Protein AF-A0A453FCJ2-F1 (afdb_monomer)

pLDDT: mean 80.57, std 13.35, range [37.34, 97.06]

Foldseek 3Di:
DCLQVLAADCVVLVVLQPPDPQHDDDDPLVCLVPVLVCLPTDPVRLLDPSNLVSLVVLLVRLVVSCCRRPVVDPLVVVLVVLVVVLVVCVVVQNQPSRRPPPPPLVVCCVVLQPDLVVPDDLVVQLVVDLPSLLSNQVSLQFDSDDDSSVSSVLNNVCVVDPPVRDDPVGGDPSVVSSSSSSSSSSSSSVSCVVCVSNSVSNSVVSVVVVPDDPVVVVVVVVVSVVVVVVVVVPVPDPADDVVPADADPVRHRDDPVVCVVQQQQDWDFAVLLVRDTGGGPVRLQVCLVPPSNCVSCVVLVHHSDPVCRPPRDSVVRD

Structure (mmCIF, N/CA/C/O backbone):
data_AF-A0A453FCJ2-F1
#
_entry.id   AF-A0A453FCJ2-F1
#
loop_
_atom_site.group_PDB
_atom_site.id
_atom_site.type_symbol
_atom_site.label_atom_id
_atom_site.label_alt_id
_atom_site.label_comp_id
_atom_site.label_asym_id
_atom_site.label_entity_id
_atom_site.label_seq_id
_atom_site.pdbx_PDB_ins_code
_atom_site.Cartn_x
_atom_site.Cartn_y
_atom_site.Cartn_z
_atom_site.occupancy
_atom_site.B_iso_or_equiv
_atom_site.auth_seq_id
_atom_site.auth_comp_id
_atom_site.auth_asym_id
_atom_site.auth_atom_id
_atom_site.pdbx_PDB_model_num
ATOM 1 N N . THR A 1 1 ? 15.764 -0.350 -5.808 1.00 76.94 1 THR A N 1
ATOM 2 C CA . THR A 1 1 ? 15.539 0.381 -7.070 1.00 76.94 1 THR A CA 1
ATOM 3 C C . THR A 1 1 ? 14.342 -0.209 -7.786 1.00 76.94 1 THR A C 1
ATOM 5 O O . THR A 1 1 ? 14.172 -1.423 -7.782 1.00 76.94 1 THR A O 1
ATOM 8 N N . GLU A 1 2 ? 13.499 0.636 -8.382 1.00 84.62 2 GLU A N 1
ATOM 9 C CA . GLU A 1 2 ? 12.231 0.210 -9.006 1.00 84.62 2 GLU A CA 1
ATOM 10 C C . GLU A 1 2 ? 12.379 -0.282 -10.460 1.00 84.62 2 GLU A C 1
ATOM 12 O O . GLU A 1 2 ? 11.437 -0.846 -11.013 1.00 84.62 2 GLU A O 1
ATOM 17 N N . ALA A 1 3 ? 13.547 -0.071 -11.086 1.00 86.25 3 ALA A N 1
ATOM 18 C CA . ALA A 1 3 ? 13.865 -0.463 -12.467 1.00 86.25 3 ALA A CA 1
ATOM 19 C C . ALA A 1 3 ? 12.713 -0.171 -13.455 1.00 86.25 3 ALA A C 1
ATOM 21 O O . ALA A 1 3 ? 12.137 -1.085 -14.044 1.00 86.25 3 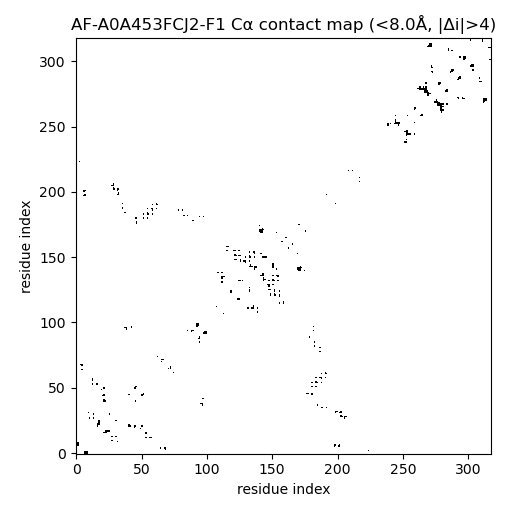ALA A O 1
ATOM 22 N N . PHE A 1 4 ? 12.329 1.108 -13.562 1.00 84.31 4 PHE A N 1
ATOM 23 C CA . PHE A 1 4 ? 11.249 1.597 -14.436 1.00 84.31 4 PHE A CA 1
ATOM 24 C C . PHE A 1 4 ? 9.895 0.888 -14.242 1.00 84.31 4 PHE A C 1
ATOM 26 O O . PHE A 1 4 ? 9.158 0.638 -15.191 1.00 84.31 4 PHE A O 1
ATOM 33 N N . GLY A 1 5 ? 9.553 0.553 -12.995 1.00 86.56 5 GLY A N 1
ATOM 34 C CA . GLY A 1 5 ? 8.290 -0.112 -12.664 1.00 86.56 5 GLY A CA 1
ATOM 35 C C . GLY A 1 5 ? 8.345 -1.636 -12.748 1.00 86.56 5 GLY A C 1
ATOM 36 O O . GLY A 1 5 ? 7.331 -2.310 -12.568 1.00 86.56 5 GLY A O 1
ATOM 37 N N . ARG A 1 6 ? 9.524 -2.213 -12.999 1.00 87.94 6 ARG A N 1
ATOM 38 C CA . ARG A 1 6 ? 9.707 -3.664 -13.000 1.00 87.94 6 ARG A CA 1
ATOM 39 C C . ARG A 1 6 ? 9.632 -4.256 -11.595 1.00 87.94 6 ARG A C 1
ATOM 41 O O . ARG A 1 6 ? 9.181 -5.395 -11.470 1.00 87.94 6 ARG A O 1
ATOM 48 N N . TYR A 1 7 ? 10.073 -3.512 -10.582 1.00 93.94 7 TYR A N 1
ATOM 49 C CA . TYR A 1 7 ? 10.105 -3.933 -9.182 1.00 93.94 7 TYR A CA 1
ATOM 50 C C . TYR A 1 7 ? 9.578 -2.828 -8.262 1.00 93.94 7 TYR A C 1
ATOM 52 O O . TYR A 1 7 ? 9.608 -1.649 -8.609 1.00 93.94 7 TYR A O 1
ATOM 60 N N . LEU A 1 8 ? 9.150 -3.210 -7.062 1.00 94.94 8 LEU A N 1
ATOM 61 C CA . LEU A 1 8 ? 8.849 -2.286 -5.971 1.00 94.94 8 LEU A CA 1
ATOM 62 C C . LEU A 1 8 ? 10.089 -2.099 -5.094 1.00 94.94 8 LEU A C 1
ATOM 64 O O . LEU A 1 8 ? 10.785 -3.061 -4.768 1.00 94.94 8 LEU A O 1
ATOM 68 N N . ASP A 1 9 ? 10.339 -0.873 -4.653 1.00 94.50 9 ASP A N 1
ATOM 69 C CA . ASP A 1 9 ? 11.357 -0.574 -3.654 1.00 94.50 9 ASP A CA 1
ATOM 70 C C . ASP A 1 9 ? 10.738 -0.436 -2.263 1.00 94.50 9 ASP A C 1
ATOM 72 O O . ASP A 1 9 ? 10.400 0.646 -1.793 1.00 94.50 9 ASP A O 1
ATOM 76 N N . LEU A 1 10 ? 10.578 -1.576 -1.593 1.00 95.69 10 LEU A N 1
ATOM 77 C CA . LEU A 1 10 ? 9.947 -1.639 -0.272 1.00 95.69 10 LEU A CA 1
ATOM 78 C C . LEU A 1 10 ? 10.948 -1.545 0.897 1.00 95.69 10 LEU A C 1
ATOM 80 O O . LEU A 1 10 ? 10.590 -1.892 2.020 1.00 95.69 10 LEU A O 1
ATOM 84 N N . HIS A 1 11 ? 12.211 -1.154 0.673 1.00 94.12 11 HIS A N 1
ATOM 85 C CA . HIS A 1 11 ? 13.243 -1.193 1.727 1.00 94.12 11 HIS A CA 1
ATOM 86 C C . HIS A 1 11 ? 12.969 -0.221 2.877 1.00 94.12 11 HIS A C 1
ATOM 88 O O . HIS A 1 11 ? 13.181 -0.572 4.038 1.00 94.12 11 HIS A O 1
ATOM 94 N N . GLU A 1 12 ? 12.482 0.985 2.582 1.00 94.69 12 GLU A N 1
ATOM 95 C CA . GLU A 1 12 ? 12.126 1.958 3.621 1.00 94.69 12 GLU A CA 1
ATOM 96 C C . GLU A 1 12 ? 10.972 1.441 4.489 1.00 94.69 12 GLU A C 1
ATOM 98 O O . GLU A 1 12 ? 11.079 1.424 5.715 1.00 94.69 12 GLU A O 1
ATOM 103 N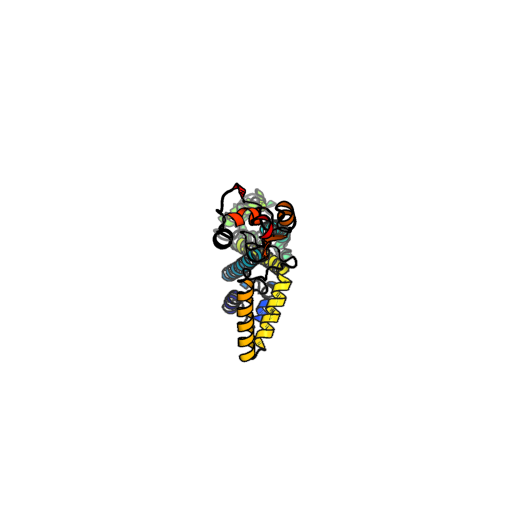 N . LEU A 1 13 ? 9.929 0.901 3.852 1.00 95.94 13 LEU A N 1
ATOM 104 C CA . LEU A 1 13 ? 8.773 0.298 4.524 1.00 95.94 13 LEU A CA 1
ATOM 105 C C . LEU A 1 13 ? 9.166 -0.946 5.337 1.00 95.94 13 LEU A C 1
ATOM 107 O O . LEU A 1 13 ? 8.680 -1.153 6.448 1.00 95.94 13 LEU A O 1
ATOM 111 N N . TYR A 1 14 ? 10.092 -1.757 4.824 1.00 95.81 14 TYR A N 1
ATOM 112 C CA . TYR A 1 14 ? 10.675 -2.877 5.561 1.00 95.81 14 TYR A CA 1
ATOM 113 C C . TYR A 1 14 ? 11.399 -2.401 6.825 1.00 95.81 14 TYR A C 1
ATOM 115 O O . TYR A 1 14 ? 11.166 -2.940 7.908 1.00 95.81 14 TYR A O 1
ATOM 123 N N . ASN A 1 15 ? 12.236 -1.367 6.709 1.00 94.44 15 ASN A N 1
ATOM 124 C CA . ASN A 1 15 ? 12.951 -0.791 7.845 1.00 94.44 15 ASN A CA 1
ATOM 125 C C . ASN A 1 15 ? 11.985 -0.213 8.887 1.00 94.44 15 ASN A C 1
ATOM 127 O O . ASN A 1 15 ? 12.200 -0.374 10.089 1.00 94.44 15 ASN A O 1
ATOM 131 N N . GLU A 1 16 ? 10.906 0.432 8.455 1.00 94.69 16 GLU A N 1
ATOM 132 C CA . GLU A 1 16 ? 9.870 0.927 9.361 1.00 94.69 16 GLU A CA 1
ATOM 133 C C . GLU A 1 16 ? 9.153 -0.228 10.078 1.00 94.69 16 GLU A C 1
ATOM 135 O O . GLU A 1 16 ? 8.982 -0.193 11.300 1.00 94.69 16 GLU A O 1
ATOM 140 N N . PHE A 1 17 ? 8.831 -1.304 9.353 1.00 94.56 17 PHE A N 1
ATOM 141 C CA . PHE A 1 17 ? 8.200 -2.498 9.910 1.00 94.56 17 PHE A CA 1
ATOM 142 C C . PHE A 1 17 ? 9.064 -3.145 10.997 1.00 94.56 17 PHE A C 1
ATOM 144 O O . PHE A 1 17 ? 8.598 -3.292 12.128 1.00 94.56 17 PHE A O 1
ATOM 151 N N . ILE A 1 18 ? 10.325 -3.483 10.703 1.00 94.25 18 ILE A N 1
ATOM 152 C CA . ILE A 1 18 ? 11.213 -4.184 11.653 1.00 94.25 18 ILE A CA 1
ATOM 153 C C . ILE A 1 18 ? 11.516 -3.362 12.913 1.00 94.25 18 ILE A C 1
ATOM 155 O O . ILE A 1 18 ? 11.739 -3.936 13.977 1.00 94.25 18 ILE A O 1
ATOM 159 N N . ASN A 1 19 ? 11.506 -2.030 12.809 1.00 93.12 19 ASN A N 1
ATOM 160 C CA . ASN A 1 19 ? 11.770 -1.127 13.932 1.00 93.12 19 ASN A CA 1
ATOM 161 C C . ASN A 1 19 ? 10.509 -0.808 14.753 1.00 93.12 19 ASN A C 1
ATOM 163 O O . ASN A 1 19 ? 10.582 -0.134 15.785 1.00 93.12 19 ASN A O 1
ATOM 167 N N . SER A 1 20 ? 9.343 -1.284 14.318 1.00 91.50 20 SER A N 1
ATOM 168 C CA . SER A 1 20 ? 8.073 -1.049 14.996 1.00 91.50 20 SER A CA 1
ATOM 169 C C . SER A 1 20 ? 7.763 -2.115 16.055 1.00 91.50 20 SER A C 1
ATOM 171 O O . SER A 1 20 ? 8.3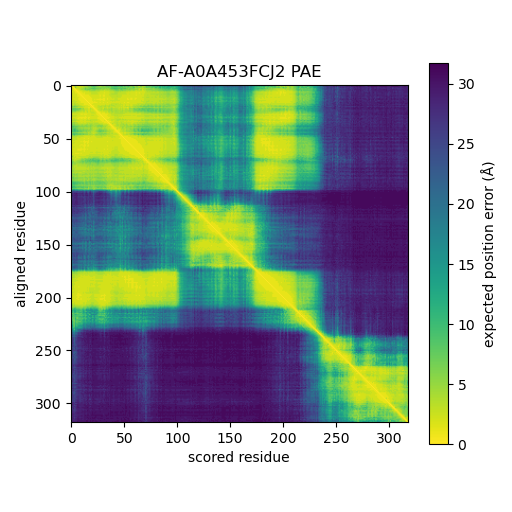44 -3.196 16.099 1.00 91.50 20 SER A O 1
ATOM 173 N N . LYS A 1 21 ? 6.773 -1.835 16.912 1.00 88.38 21 LYS A N 1
ATOM 174 C CA . LYS A 1 21 ? 6.285 -2.800 17.918 1.00 88.38 21 LYS A CA 1
ATOM 175 C C . LYS A 1 21 ? 5.362 -3.877 17.345 1.00 88.38 21 LYS A C 1
ATOM 177 O O . LYS A 1 21 ? 5.117 -4.872 18.021 1.00 88.38 21 LYS A O 1
ATOM 182 N N . PHE A 1 22 ? 4.780 -3.627 16.175 1.00 88.12 22 PHE A N 1
ATOM 183 C CA . PHE A 1 22 ? 3.879 -4.556 15.491 1.00 88.12 22 PHE A CA 1
ATOM 184 C C . PHE A 1 22 ? 4.611 -5.434 14.477 1.00 88.12 22 PHE A C 1
ATOM 186 O O . PHE A 1 22 ? 4.057 -6.441 14.041 1.00 88.12 22 PHE A O 1
ATOM 193 N N . GLY A 1 23 ? 5.836 -5.053 14.120 1.00 86.69 23 GLY A N 1
ATOM 194 C CA . GLY A 1 23 ? 6.687 -5.813 13.232 1.00 86.69 23 GLY A CA 1
ATOM 195 C C . GLY A 1 23 ? 7.319 -7.027 13.890 1.00 86.69 23 GLY A C 1
ATOM 196 O O . GLY A 1 23 ? 7.356 -7.185 15.112 1.00 86.69 23 GLY A O 1
ATOM 197 N N . SER A 1 24 ? 7.847 -7.889 13.034 1.00 87.44 24 SER A N 1
ATOM 198 C CA . SER A 1 24 ? 8.613 -9.071 13.406 1.00 87.44 24 SER A CA 1
ATOM 199 C C . SER A 1 24 ? 9.945 -9.074 12.673 1.00 87.44 24 SER A C 1
ATOM 201 O O . SER A 1 24 ? 10.011 -8.671 11.513 1.00 87.44 24 SER A O 1
ATOM 203 N N . LEU A 1 25 ? 10.993 -9.582 13.326 1.00 89.88 25 LEU A N 1
ATOM 204 C CA . LEU A 1 25 ? 12.280 -9.794 12.673 1.00 89.88 25 LEU A CA 1
ATOM 205 C C . LEU A 1 25 ? 12.124 -10.856 11.578 1.00 89.88 25 LEU A C 1
ATOM 207 O O . LEU A 1 25 ? 11.788 -12.004 11.868 1.00 89.88 25 LEU A O 1
ATOM 211 N N . MET A 1 26 ? 12.355 -10.462 10.331 1.00 92.38 26 MET A N 1
ATOM 212 C CA . MET A 1 26 ? 12.268 -11.330 9.162 1.00 92.38 26 MET A CA 1
ATOM 213 C C . MET A 1 26 ? 13.150 -10.795 8.041 1.00 92.38 26 MET A C 1
ATOM 215 O O . MET A 1 26 ? 13.537 -9.636 8.077 1.00 92.38 26 MET A O 1
ATOM 219 N N . GLU A 1 27 ? 13.458 -11.626 7.050 1.00 93.06 27 GLU A N 1
ATOM 220 C CA . GLU A 1 27 ? 14.221 -11.203 5.874 1.00 93.06 27 GLU A CA 1
ATOM 221 C C . GLU A 1 27 ? 13.387 -10.311 4.943 1.00 93.06 27 GLU A C 1
ATOM 223 O O . GLU A 1 27 ? 12.157 -10.413 4.897 1.00 93.06 27 GLU A O 1
ATOM 228 N N . TYR A 1 28 ? 14.061 -9.466 4.157 1.00 93.94 28 TYR A N 1
ATOM 229 C CA . TYR A 1 28 ? 13.410 -8.542 3.226 1.00 93.94 28 TYR A CA 1
ATOM 230 C C . TYR A 1 28 ? 12.504 -9.262 2.213 1.00 93.94 28 TYR A C 1
ATOM 232 O O . TYR A 1 28 ? 11.346 -8.890 2.054 1.00 93.94 28 TYR A O 1
ATOM 240 N N . SER A 1 29 ? 12.976 -10.340 1.580 1.00 93.69 29 SER A N 1
ATOM 241 C CA . SER A 1 29 ? 12.176 -11.144 0.639 1.00 93.69 29 SER A CA 1
ATOM 242 C C . SER A 1 29 ? 10.914 -11.724 1.290 1.00 93.69 29 SER A C 1
ATOM 244 O O . SER A 1 29 ? 9.827 -11.700 0.706 1.00 93.69 29 SER A O 1
ATOM 246 N N . ALA A 1 30 ? 11.032 -12.200 2.533 1.00 93.62 30 ALA A N 1
ATOM 247 C CA . ALA A 1 30 ? 9.898 -12.688 3.304 1.00 93.62 30 ALA A CA 1
ATOM 248 C C . ALA A 1 30 ? 8.899 -11.556 3.594 1.00 93.62 30 ALA A C 1
ATOM 250 O O . ALA A 1 30 ? 7.687 -11.764 3.487 1.00 93.62 30 ALA A O 1
ATOM 251 N N . TYR A 1 31 ? 9.394 -10.359 3.923 1.00 95.56 31 TYR A N 1
ATOM 252 C CA . TYR A 1 31 ? 8.565 -9.173 4.120 1.00 95.56 31 TYR A CA 1
ATOM 253 C C . TYR A 1 31 ? 7.809 -8.788 2.840 1.00 95.56 31 TYR A C 1
ATOM 255 O O . TYR A 1 31 ? 6.584 -8.683 2.887 1.00 95.56 31 TYR A O 1
ATOM 263 N N . VAL A 1 32 ? 8.483 -8.693 1.686 1.00 95.25 32 VAL A N 1
ATOM 264 C CA . VAL A 1 32 ? 7.847 -8.390 0.384 1.00 95.25 32 VAL A CA 1
ATOM 265 C C . VAL A 1 32 ? 6.708 -9.370 0.073 1.00 95.25 32 VAL A C 1
ATOM 267 O O . VAL A 1 32 ? 5.663 -8.971 -0.426 1.00 95.25 32 VAL A O 1
ATOM 270 N N . GLY A 1 33 ? 6.858 -10.649 0.424 1.00 93.31 33 GLY A N 1
ATOM 271 C CA . GLY A 1 33 ? 5.809 -11.652 0.216 1.00 93.31 33 GLY A CA 1
ATOM 272 C C . GLY A 1 33 ? 4.667 -11.653 1.240 1.00 93.31 33 GLY A C 1
ATOM 273 O O . GLY A 1 33 ? 3.718 -12.419 1.074 1.00 93.31 33 GLY A O 1
ATOM 274 N N . THR A 1 34 ? 4.756 -10.888 2.332 1.00 92.81 34 THR A N 1
ATOM 275 C CA . THR A 1 34 ? 3.799 -10.997 3.449 1.00 92.81 34 THR A CA 1
ATOM 276 C C . THR A 1 34 ? 3.301 -9.675 4.020 1.00 92.81 34 THR A C 1
ATOM 278 O O . THR A 1 34 ? 2.346 -9.711 4.791 1.00 92.81 34 THR A O 1
ATOM 281 N N . PHE A 1 35 ? 3.852 -8.520 3.632 1.00 93.62 35 PHE A N 1
ATOM 282 C CA . PHE A 1 35 ? 3.440 -7.217 4.175 1.00 93.62 35 PHE A CA 1
ATOM 283 C C . PHE A 1 35 ? 1.945 -6.915 3.963 1.00 93.62 35 PHE A C 1
ATOM 285 O O . PHE A 1 35 ? 1.320 -6.278 4.807 1.00 93.62 35 PHE A O 1
ATOM 292 N N . ALA A 1 36 ? 1.345 -7.435 2.884 1.00 91.81 36 ALA A N 1
ATOM 293 C CA . ALA A 1 36 ? -0.086 -7.297 2.605 1.00 91.81 36 ALA A CA 1
ATOM 294 C C . ALA A 1 36 ? -0.989 -8.159 3.519 1.00 91.81 36 ALA A C 1
ATOM 296 O O . ALA A 1 36 ? -2.195 -7.917 3.613 1.00 91.81 36 ALA A O 1
ATOM 297 N N . GLN A 1 37 ? -0.427 -9.161 4.206 1.00 89.44 37 GLN A N 1
ATOM 298 C CA . GLN A 1 37 ? -1.150 -10.119 5.053 1.00 89.44 37 GLN A CA 1
ATOM 299 C C . GLN A 1 37 ? -1.367 -9.542 6.453 1.00 89.44 37 GLN A C 1
ATOM 301 O O . GLN A 1 37 ? -0.768 -9.976 7.445 1.00 89.44 37 GLN A O 1
ATOM 306 N N . THR A 1 38 ? -2.230 -8.530 6.540 1.00 86.75 38 THR A N 1
ATOM 307 C CA . THR A 1 38 ? -2.500 -7.817 7.795 1.00 86.75 38 THR A CA 1
ATOM 308 C C . THR A 1 38 ? -3.108 -8.722 8.867 1.00 86.75 38 THR A C 1
ATOM 310 O O . THR A 1 38 ? -3.027 -8.394 10.048 1.00 86.75 38 THR A O 1
ATOM 313 N N . GLU A 1 39 ? -3.681 -9.879 8.520 1.00 81.69 39 GLU A N 1
ATOM 314 C CA . GLU A 1 39 ? -4.277 -10.824 9.478 1.00 81.69 39 GLU A CA 1
ATOM 315 C C . GLU A 1 39 ? -3.246 -11.427 10.441 1.00 81.69 39 GLU A C 1
ATOM 317 O O . GLU A 1 39 ? -3.603 -11.875 11.532 1.00 81.69 39 GLU A O 1
ATOM 322 N N . LYS A 1 40 ? -1.963 -11.422 10.063 1.00 81.56 40 LYS A N 1
ATOM 323 C CA . LYS A 1 40 ? -0.864 -11.904 10.911 1.00 81.56 40 LYS A CA 1
ATOM 324 C C . LYS A 1 40 ? -0.550 -10.965 12.077 1.00 81.56 40 LYS A C 1
ATOM 326 O O . LYS A 1 40 ? 0.076 -11.390 13.046 1.00 81.56 40 LYS A O 1
ATOM 331 N N . ILE A 1 41 ? -0.979 -9.705 12.002 1.00 83.38 41 ILE A N 1
ATOM 332 C CA . ILE A 1 41 ? -0.724 -8.698 13.033 1.00 83.38 41 ILE A CA 1
ATOM 333 C C . ILE A 1 41 ? -1.834 -8.758 14.080 1.00 83.38 41 ILE A C 1
ATOM 335 O O . ILE A 1 41 ? -3.024 -8.685 13.770 1.00 83.38 41 ILE A O 1
ATOM 339 N N . ALA A 1 42 ? -1.445 -8.865 15.351 1.00 79.06 42 ALA A N 1
ATOM 340 C CA . ALA A 1 42 ? -2.393 -8.939 16.453 1.00 79.06 42 ALA A CA 1
ATOM 341 C C . ALA A 1 42 ? -3.272 -7.674 16.532 1.00 79.06 42 ALA A C 1
ATOM 343 O O . ALA A 1 42 ? -2.783 -6.545 16.461 1.00 79.06 42 ALA A O 1
ATOM 344 N N . HIS A 1 43 ? -4.580 -7.854 16.739 1.00 77.69 43 HIS A N 1
ATOM 345 C CA . HIS A 1 43 ? -5.571 -6.768 16.701 1.00 77.69 43 HIS A CA 1
ATOM 346 C C . HIS A 1 43 ? -5.267 -5.614 17.682 1.00 77.69 43 HIS A C 1
ATOM 348 O O . HIS A 1 43 ? -5.518 -4.445 17.391 1.00 77.69 43 HIS A O 1
ATOM 354 N N . ASN A 1 44 ? -4.690 -5.907 18.851 1.00 74.31 44 ASN A N 1
ATOM 355 C CA . ASN A 1 44 ? -4.276 -4.889 19.824 1.00 74.31 44 ASN A CA 1
ATOM 356 C C . ASN A 1 44 ? -3.143 -3.982 19.312 1.00 74.31 44 ASN A C 1
ATOM 358 O O . ASN A 1 44 ? -3.030 -2.846 19.767 1.00 74.31 44 ASN A O 1
ATOM 362 N N . LEU A 1 45 ? -2.314 -4.477 18.392 1.00 83.19 45 LEU A N 1
ATOM 363 C CA . LEU A 1 45 ? -1.226 -3.726 17.769 1.00 83.19 45 LEU A CA 1
ATOM 364 C C . LEU A 1 45 ? -1.717 -2.948 16.541 1.00 83.19 45 LEU A C 1
ATOM 366 O O . LEU A 1 45 ? -1.233 -1.843 16.295 1.00 83.19 45 LEU A O 1
ATOM 370 N N . LYS A 1 46 ? -2.740 -3.468 15.848 1.00 83.62 46 LYS A N 1
ATOM 371 C CA . LYS A 1 46 ? -3.413 -2.771 14.745 1.00 83.62 46 LYS A CA 1
ATOM 372 C C . LYS A 1 46 ? -4.092 -1.479 15.180 1.00 83.62 46 LYS A C 1
ATOM 374 O O . LYS A 1 46 ? -3.991 -0.471 14.502 1.00 83.62 46 LYS A O 1
ATOM 379 N N . ALA A 1 47 ? -4.765 -1.471 16.330 1.00 82.56 47 ALA A N 1
ATOM 380 C CA . ALA A 1 47 ? -5.502 -0.300 16.819 1.00 82.56 47 ALA A CA 1
ATOM 381 C C . ALA A 1 47 ? -4.587 0.791 17.428 1.00 82.56 47 ALA A C 1
ATOM 383 O O . ALA A 1 47 ? -4.885 1.347 18.489 1.00 82.56 47 ALA A O 1
ATOM 384 N N . THR A 1 48 ? -3.453 1.085 16.789 1.00 86.81 48 THR A N 1
ATOM 385 C CA . THR A 1 48 ? -2.454 2.054 17.254 1.00 86.81 48 THR A CA 1
ATOM 386 C C . THR A 1 48 ? -2.122 3.073 16.163 1.00 86.81 48 THR A C 1
ATOM 388 O O . THR A 1 48 ? -2.194 2.779 14.975 1.00 86.81 48 THR A O 1
ATOM 391 N N . ARG A 1 49 ? -1.746 4.296 16.564 1.00 89.56 49 ARG A N 1
ATOM 392 C CA . ARG A 1 49 ? -1.347 5.352 15.613 1.00 89.56 49 ARG A CA 1
ATOM 393 C C . ARG A 1 49 ? -0.109 5.001 14.778 1.00 89.56 49 ARG A C 1
ATOM 395 O O . ARG A 1 49 ? -0.190 5.204 13.577 1.00 89.56 49 ARG A O 1
ATOM 402 N N . PRO A 1 50 ? 0.969 4.419 15.345 1.00 90.50 50 PRO A N 1
ATOM 403 C CA . PRO A 1 50 ? 2.144 4.065 14.548 1.00 90.50 50 PRO A CA 1
ATOM 404 C C . PRO A 1 50 ? 1.833 3.051 13.444 1.00 90.50 50 PRO A C 1
ATOM 406 O O . PRO A 1 50 ? 2.420 3.101 12.375 1.00 90.50 50 PRO A O 1
ATOM 409 N N . TYR A 1 51 ? 0.895 2.130 13.689 1.00 92.25 51 TYR A N 1
ATOM 410 C CA . TYR A 1 51 ? 0.461 1.191 12.658 1.00 92.25 51 TYR A CA 1
ATOM 411 C C . TYR A 1 51 ? -0.331 1.881 11.544 1.00 92.25 51 TYR A C 1
ATOM 413 O O . TYR A 1 51 ? -0.141 1.573 10.372 1.00 92.25 51 TYR A O 1
ATOM 421 N N . LYS A 1 52 ? -1.187 2.845 11.905 1.00 92.69 52 LYS A N 1
ATOM 422 C CA . LYS A 1 52 ? -1.889 3.680 10.928 1.00 92.69 52 LYS A CA 1
ATOM 423 C C . LYS A 1 52 ? -0.903 4.433 10.030 1.00 92.69 52 LYS A C 1
ATOM 425 O O . LYS A 1 52 ? -1.030 4.342 8.820 1.00 92.69 52 LYS A O 1
ATOM 430 N N . GLU A 1 53 ? 0.065 5.127 10.628 1.00 94.81 53 GLU A N 1
ATOM 431 C CA . GLU A 1 53 ? 1.086 5.910 9.911 1.00 94.81 53 GLU A CA 1
ATOM 432 C C . GLU A 1 53 ? 1.875 5.023 8.936 1.00 94.81 53 GLU A C 1
ATOM 434 O O . GLU A 1 53 ? 1.994 5.341 7.758 1.00 94.81 53 GLU A O 1
ATOM 439 N N . TYR A 1 54 ? 2.295 3.841 9.389 1.00 95.75 54 TYR A N 1
ATOM 440 C CA . TYR A 1 54 ? 2.944 2.843 8.541 1.00 95.75 54 TYR A CA 1
ATOM 441 C C . TYR A 1 54 ? 2.088 2.409 7.338 1.00 95.75 54 TYR A C 1
ATOM 443 O O . TYR A 1 54 ? 2.575 2.336 6.210 1.00 95.75 54 TYR A O 1
ATOM 451 N N . LEU A 1 55 ? 0.798 2.127 7.549 1.00 95.88 55 LEU A N 1
ATOM 452 C CA . LEU A 1 55 ? -0.106 1.775 6.452 1.00 95.88 55 LEU A CA 1
ATOM 453 C C . LEU A 1 55 ? -0.337 2.943 5.486 1.00 95.88 55 LEU A C 1
ATOM 455 O O . LEU A 1 55 ? -0.477 2.711 4.286 1.00 95.88 55 LEU A O 1
ATOM 459 N N . GLU A 1 56 ? -0.383 4.178 5.989 1.00 95.81 56 GLU A N 1
ATOM 460 C CA . GLU A 1 56 ? -0.475 5.384 5.161 1.00 95.81 56 GLU A CA 1
ATOM 461 C C . GLU A 1 56 ? 0.767 5.527 4.274 1.00 95.81 56 GLU A C 1
ATOM 463 O O . GLU A 1 56 ? 0.608 5.753 3.076 1.00 95.81 56 GLU A O 1
ATOM 468 N N . HIS A 1 57 ? 1.971 5.285 4.805 1.00 97.06 57 HIS A N 1
ATOM 469 C CA . HIS A 1 57 ? 3.207 5.278 4.013 1.00 97.06 57 HIS A CA 1
ATOM 470 C C . HIS A 1 57 ? 3.198 4.198 2.924 1.00 97.06 57 HIS A C 1
ATOM 472 O O . HIS A 1 57 ? 3.563 4.476 1.780 1.00 97.06 57 HIS A O 1
ATOM 478 N N . ILE A 1 58 ? 2.745 2.974 3.239 1.00 96.44 58 ILE A N 1
ATOM 479 C CA . ILE A 1 58 ? 2.598 1.920 2.221 1.00 96.44 58 ILE A CA 1
ATOM 480 C C . ILE A 1 58 ? 1.624 2.380 1.137 1.00 96.44 58 ILE A C 1
ATOM 482 O O . ILE A 1 58 ? 1.917 2.264 -0.053 1.00 96.44 58 ILE A O 1
ATOM 486 N N . LEU A 1 59 ? 0.454 2.880 1.535 1.00 95.94 59 LEU A N 1
ATOM 487 C CA . LEU A 1 59 ? -0.586 3.275 0.596 1.00 95.94 59 LEU A CA 1
ATOM 488 C C . LEU A 1 59 ? -0.103 4.409 -0.316 1.00 95.94 59 LEU A C 1
ATOM 490 O O . LEU A 1 59 ? -0.279 4.319 -1.529 1.00 95.94 59 LEU A O 1
ATOM 494 N N . GLU A 1 60 ? 0.542 5.430 0.245 1.00 96.38 60 GLU A N 1
ATOM 495 C CA . GLU A 1 60 ? 1.128 6.545 -0.502 1.00 96.38 60 GLU A CA 1
ATOM 496 C C . GLU A 1 60 ? 2.169 6.056 -1.514 1.00 96.38 60 GLU A C 1
ATOM 498 O O . GLU A 1 60 ? 2.111 6.429 -2.690 1.00 96.38 60 GLU A O 1
ATOM 503 N N . TYR A 1 61 ? 3.067 5.165 -1.088 1.00 96.81 61 TYR A N 1
ATOM 504 C CA . TYR A 1 61 ? 4.074 4.572 -1.960 1.00 96.81 61 TYR A CA 1
ATOM 505 C C . TYR A 1 61 ? 3.441 3.802 -3.129 1.00 96.81 61 TYR A C 1
ATOM 507 O O . TYR A 1 61 ? 3.750 4.082 -4.291 1.00 96.81 61 TYR A O 1
ATOM 515 N N . LEU A 1 62 ? 2.515 2.879 -2.847 1.00 95.62 62 LEU A N 1
ATOM 516 C CA . LEU A 1 62 ? 1.864 2.055 -3.874 1.00 95.62 62 LEU A CA 1
ATOM 517 C C . LEU A 1 62 ? 1.016 2.895 -4.838 1.00 95.62 62 LEU A C 1
ATOM 519 O O . LEU A 1 62 ? 1.025 2.644 -6.043 1.00 95.62 62 LEU A O 1
ATOM 523 N N . MET A 1 63 ? 0.310 3.912 -4.335 1.00 94.25 63 MET A N 1
ATOM 524 C CA . MET A 1 63 ? -0.425 4.857 -5.180 1.00 94.25 63 MET A CA 1
ATOM 525 C C . MET A 1 63 ? 0.522 5.610 -6.110 1.00 94.25 63 MET A C 1
ATOM 527 O O . MET A 1 63 ? 0.285 5.676 -7.313 1.00 94.25 63 MET A O 1
ATOM 531 N N . SER A 1 64 ? 1.602 6.163 -5.560 1.00 94.44 64 SER A N 1
ATOM 532 C CA . SER A 1 64 ? 2.607 6.903 -6.321 1.00 94.44 64 SER A CA 1
ATOM 533 C C . SER A 1 64 ? 3.248 6.025 -7.401 1.00 94.44 64 SER A C 1
ATOM 535 O O . SER A 1 64 ? 3.413 6.465 -8.539 1.00 94.44 64 SER A O 1
ATOM 537 N N . PHE A 1 65 ? 3.544 4.764 -7.079 1.00 94.81 65 PHE A N 1
ATOM 538 C CA . PHE A 1 65 ? 4.050 3.779 -8.031 1.00 94.81 65 PHE A CA 1
ATOM 539 C C . PHE A 1 65 ? 3.055 3.505 -9.169 1.00 94.81 65 PHE A C 1
ATOM 541 O O . PHE A 1 65 ? 3.434 3.575 -10.340 1.00 94.81 65 PHE A O 1
ATOM 548 N N . LEU A 1 66 ? 1.778 3.261 -8.855 1.00 92.81 66 LEU A N 1
ATOM 549 C CA . LEU A 1 66 ? 0.736 3.030 -9.863 1.00 92.81 66 LEU A CA 1
ATOM 550 C C . LEU A 1 66 ? 0.501 4.251 -10.751 1.00 92.81 66 LEU A C 1
ATOM 552 O O . LEU A 1 66 ? 0.381 4.103 -11.960 1.00 92.81 66 LEU A O 1
ATOM 556 N N . TYR A 1 67 ? 0.512 5.466 -10.202 1.00 91.50 67 TYR A N 1
ATOM 557 C CA . TYR A 1 67 ? 0.384 6.675 -11.021 1.00 91.50 67 TYR A CA 1
ATOM 558 C C . TYR A 1 67 ? 1.529 6.837 -12.029 1.00 91.50 67 TYR A C 1
ATOM 560 O O . TYR A 1 67 ? 1.310 7.368 -13.118 1.00 91.50 67 TYR A O 1
ATOM 568 N N . ARG A 1 68 ? 2.743 6.384 -11.685 1.00 92.62 68 ARG A N 1
ATOM 569 C CA . ARG A 1 68 ? 3.898 6.419 -12.596 1.00 92.62 68 ARG A CA 1
ATOM 570 C C . ARG A 1 68 ? 3.874 5.296 -13.634 1.00 92.62 68 ARG A C 1
ATOM 572 O O . ARG A 1 68 ? 4.303 5.523 -14.760 1.00 92.62 68 ARG A O 1
ATOM 579 N N . THR A 1 69 ? 3.413 4.105 -13.259 1.00 91.56 69 THR A N 1
ATOM 580 C CA . THR A 1 69 ? 3.523 2.886 -14.084 1.00 91.56 69 THR A CA 1
ATOM 581 C C . THR A 1 69 ? 2.262 2.572 -14.888 1.00 91.56 69 THR A C 1
ATOM 583 O O . THR A 1 69 ? 2.353 2.058 -16.000 1.00 91.56 69 THR A O 1
ATOM 586 N N . GLU A 1 70 ? 1.090 2.946 -14.379 1.00 88.94 70 GLU A N 1
ATOM 587 C CA . GLU A 1 70 ? -0.223 2.670 -14.966 1.00 88.94 70 GLU A CA 1
ATOM 588 C C . GLU A 1 70 ? -1.132 3.918 -14.938 1.00 88.94 70 GLU A C 1
ATOM 590 O O . GLU A 1 70 ? -2.192 3.921 -14.310 1.00 88.94 70 GLU A O 1
ATOM 595 N N . PRO A 1 71 ? -0.789 5.003 -15.660 1.00 86.81 71 PRO A N 1
ATOM 596 C CA . PRO A 1 71 ? -1.520 6.276 -15.591 1.00 86.81 71 PRO A CA 1
ATOM 597 C C . PRO A 1 71 ? -2.976 6.206 -16.087 1.00 86.81 71 PRO A C 1
ATOM 599 O O . PRO A 1 71 ? -3.751 7.135 -15.872 1.00 86.81 71 PRO A O 1
ATOM 602 N N . LEU A 1 72 ? -3.357 5.129 -16.780 1.00 87.12 72 LEU A N 1
ATOM 603 C CA . LEU A 1 72 ? -4.731 4.897 -17.239 1.00 87.12 72 LEU A CA 1
ATOM 604 C C . LEU A 1 72 ? -5.626 4.269 -16.160 1.00 87.12 72 LEU A C 1
ATOM 606 O O . LEU A 1 72 ? -6.845 4.214 -16.341 1.00 87.12 72 LEU A O 1
ATOM 610 N N . GLN A 1 73 ? -5.042 3.783 -15.064 1.00 86.69 73 GLN A N 1
ATOM 611 C CA . GLN A 1 73 ? -5.776 3.169 -13.971 1.00 86.69 73 GLN A CA 1
ATOM 612 C C . GLN A 1 73 ? -6.409 4.259 -13.097 1.00 86.69 73 GLN A C 1
ATOM 614 O O . GLN A 1 73 ? -5.728 5.039 -12.437 1.00 86.69 73 GLN A O 1
ATOM 619 N N . ASP A 1 74 ? -7.740 4.307 -13.071 1.00 91.31 74 ASP A N 1
ATOM 620 C CA . ASP A 1 74 ? -8.494 5.271 -12.264 1.00 91.31 74 ASP A CA 1
ATOM 621 C C . ASP A 1 74 ? -8.585 4.798 -10.801 1.00 91.31 74 ASP A C 1
ATOM 623 O O . ASP A 1 74 ? -9.557 4.160 -10.375 1.00 91.31 74 ASP A O 1
ATOM 627 N N . ILE A 1 75 ? -7.522 5.072 -10.040 1.00 90.38 75 ILE A N 1
ATOM 628 C CA . ILE A 1 75 ? -7.392 4.692 -8.625 1.00 90.38 75 ILE A CA 1
ATOM 629 C C . ILE A 1 75 ? -8.495 5.345 -7.780 1.00 90.38 75 ILE A C 1
ATOM 631 O O . ILE A 1 75 ? -9.048 4.702 -6.885 1.00 90.38 75 ILE A O 1
ATOM 635 N N . GLU A 1 76 ? -8.873 6.589 -8.085 1.00 91.56 76 GLU A N 1
ATOM 636 C CA . GLU A 1 76 ? -9.920 7.314 -7.356 1.00 91.56 76 GLU A CA 1
ATOM 637 C C . GLU A 1 76 ? -11.279 6.622 -7.486 1.00 91.56 76 GLU A C 1
ATOM 639 O O . GLU A 1 76 ? -11.986 6.415 -6.492 1.00 91.56 76 GLU A O 1
ATOM 644 N N . LYS A 1 77 ? -11.637 6.186 -8.696 1.00 93.19 77 LYS A N 1
ATOM 645 C CA . LYS A 1 77 ? -12.867 5.422 -8.926 1.00 93.19 77 LYS A CA 1
ATOM 646 C C . LYS A 1 77 ? -12.841 4.062 -8.235 1.00 93.19 77 LYS A C 1
ATOM 648 O O . LYS A 1 77 ? -13.870 3.639 -7.700 1.00 93.19 77 LYS A O 1
ATOM 653 N N . ILE A 1 78 ? -11.691 3.383 -8.223 1.00 92.38 78 ILE A N 1
ATOM 654 C CA . ILE A 1 78 ? -11.521 2.118 -7.493 1.00 92.38 78 ILE A CA 1
ATOM 655 C C . ILE A 1 78 ? -11.760 2.345 -6.000 1.00 92.38 78 ILE A C 1
ATOM 657 O O . ILE A 1 78 ? -12.550 1.618 -5.401 1.00 92.38 78 ILE A O 1
ATOM 661 N N . PHE A 1 79 ? -11.150 3.375 -5.412 1.00 93.94 79 PHE A N 1
ATOM 662 C CA . PHE A 1 79 ? -11.325 3.699 -3.997 1.00 93.94 79 PHE A CA 1
ATOM 663 C C . PHE A 1 79 ? -12.744 4.122 -3.650 1.00 93.94 79 PHE A C 1
ATOM 665 O O . PHE A 1 79 ? -13.256 3.672 -2.634 1.00 93.94 79 PHE A O 1
ATOM 672 N N . THR A 1 80 ? -13.408 4.907 -4.496 1.00 94.06 80 THR A N 1
ATOM 673 C CA . THR A 1 80 ? -14.795 5.334 -4.252 1.00 94.06 80 THR A CA 1
ATOM 674 C C . THR A 1 80 ? -15.739 4.133 -4.192 1.00 94.06 80 THR A C 1
ATOM 676 O O . THR A 1 80 ? -16.585 4.031 -3.304 1.00 94.06 80 THR A O 1
ATOM 679 N N . LYS A 1 81 ? -15.576 3.182 -5.121 1.00 94.12 81 LYS A N 1
ATOM 680 C CA . LYS A 1 81 ? -16.339 1.930 -5.106 1.00 94.12 81 LYS A CA 1
ATOM 681 C C . LYS A 1 81 ? -16.021 1.112 -3.851 1.00 94.12 81 LYS A C 1
ATOM 683 O O . LYS A 1 81 ? -16.929 0.644 -3.170 1.00 94.12 81 LYS A O 1
ATOM 688 N N . LEU A 1 82 ? -14.741 0.994 -3.524 1.00 93.38 82 LEU A N 1
ATOM 689 C CA . LEU A 1 82 ? -14.264 0.215 -2.389 1.00 93.38 82 LEU A CA 1
ATOM 690 C C . LEU A 1 82 ? -14.725 0.796 -1.042 1.00 93.38 82 LEU A C 1
ATOM 692 O O . LEU A 1 82 ? -15.072 0.044 -0.142 1.00 93.38 82 LEU A O 1
ATOM 696 N N . GLU A 1 83 ? -14.806 2.120 -0.913 1.00 92.25 83 GLU A N 1
ATOM 697 C CA . GLU A 1 83 ? -15.374 2.804 0.255 1.00 92.25 83 GLU A CA 1
ATOM 698 C C . GLU A 1 83 ? -16.871 2.524 0.423 1.00 92.25 83 GLU A C 1
ATOM 700 O O . GLU A 1 83 ? -17.331 2.335 1.549 1.00 92.25 83 GLU A O 1
ATOM 705 N N . SER A 1 84 ? -17.630 2.459 -0.677 1.00 89.75 84 SER A N 1
ATOM 706 C CA . SER A 1 84 ? -19.055 2.112 -0.604 1.00 89.75 84 SER A CA 1
ATOM 707 C C . SER A 1 84 ? -19.279 0.668 -0.145 1.00 89.75 84 SER A C 1
ATOM 709 O O . SER A 1 84 ? -20.099 0.433 0.738 1.00 89.75 84 SER A O 1
ATOM 711 N N . GLU A 1 85 ? -18.490 -0.279 -0.663 1.00 91.25 85 GLU A N 1
ATOM 712 C CA . GLU A 1 85 ? -18.530 -1.688 -0.244 1.00 91.25 85 GLU A CA 1
ATOM 713 C C . GLU A 1 85 ? -18.044 -1.856 1.207 1.00 91.25 85 GLU A C 1
ATOM 715 O O . GLU A 1 85 ? -18.594 -2.655 1.965 1.00 91.25 85 GLU A O 1
ATOM 720 N N . PHE A 1 86 ? -17.045 -1.068 1.620 1.00 91.81 86 PHE A N 1
ATOM 721 C CA . PHE A 1 86 ? -16.529 -1.065 2.988 1.00 91.81 86 PHE A CA 1
ATOM 722 C C . PHE A 1 86 ? -17.590 -0.659 4.004 1.00 91.81 86 PHE A C 1
ATOM 724 O O . PHE A 1 86 ? -17.686 -1.288 5.053 1.00 91.81 86 PHE A O 1
ATOM 731 N N . GLU A 1 87 ? -18.371 0.389 3.733 1.00 86.81 87 GLU A N 1
ATOM 732 C CA . GLU A 1 87 ? -19.367 0.867 4.695 1.00 86.81 87 GLU A CA 1
ATOM 733 C C . GLU A 1 87 ? -20.418 -0.214 4.983 1.00 86.81 87 GLU A C 1
ATOM 735 O O . GLU A 1 87 ? -20.764 -0.444 6.142 1.00 86.81 87 GLU A O 1
ATOM 740 N N . GLU A 1 88 ? -20.856 -0.935 3.948 1.00 85.62 88 GLU A N 1
ATOM 741 C CA . GLU A 1 88 ? -21.779 -2.067 4.079 1.00 85.62 88 GLU A CA 1
ATOM 742 C C . GLU A 1 88 ? -21.153 -3.214 4.892 1.00 85.62 88 GLU A C 1
ATOM 744 O O . GLU A 1 88 ? -21.747 -3.684 5.866 1.00 85.62 88 GLU A O 1
ATOM 749 N N . GLN A 1 89 ? -19.921 -3.619 4.561 1.00 84.31 89 GLN A N 1
ATOM 750 C CA . GLN A 1 89 ? -19.208 -4.685 5.280 1.00 84.31 89 GLN A CA 1
ATOM 751 C C . GLN A 1 89 ? -18.888 -4.310 6.732 1.00 84.31 89 GLN A C 1
ATOM 753 O O . GLN A 1 89 ? -18.918 -5.165 7.619 1.00 84.31 89 GLN A O 1
ATOM 758 N N . TRP A 1 90 ? -18.590 -3.038 7.000 1.00 85.81 90 TRP A N 1
ATOM 759 C CA . TRP A 1 90 ? -18.291 -2.535 8.337 1.00 85.81 90 TRP A CA 1
ATOM 760 C C . TRP A 1 90 ? -19.526 -2.581 9.237 1.00 85.81 90 TRP A C 1
ATOM 762 O O . TRP A 1 90 ? -19.425 -3.011 10.386 1.00 85.81 90 TRP A O 1
ATOM 772 N N . ILE A 1 91 ? -20.694 -2.192 8.713 1.00 78.50 91 ILE A N 1
ATOM 773 C CA . ILE A 1 91 ? -21.972 -2.280 9.437 1.00 78.50 91 ILE A CA 1
ATOM 774 C C . ILE A 1 91 ? -22.310 -3.741 9.759 1.00 78.50 91 ILE A C 1
ATOM 776 O O . ILE A 1 91 ? -22.731 -4.036 10.879 1.00 78.50 91 ILE A O 1
ATOM 780 N N . ASN A 1 92 ? -22.067 -4.655 8.818 1.00 79.00 92 ASN A N 1
ATOM 781 C CA . ASN A 1 92 ? -22.318 -6.085 9.008 1.00 79.00 92 ASN A CA 1
ATOM 782 C C . ASN A 1 92 ? -21.238 -6.789 9.854 1.00 79.00 92 ASN A C 1
ATOM 784 O O . ASN A 1 92 ? -21.440 -7.919 10.292 1.00 79.00 92 ASN A O 1
ATOM 788 N N . GLY A 1 93 ? -20.100 -6.137 10.121 1.00 81.12 93 GLY A N 1
ATOM 789 C CA . GLY A 1 93 ? -18.983 -6.724 10.867 1.00 81.12 93 GLY A CA 1
ATOM 790 C C . GLY A 1 93 ? -18.223 -7.811 10.099 1.00 81.12 93 GLY A C 1
ATOM 791 O O . GLY A 1 93 ? -17.609 -8.675 10.723 1.00 81.12 93 GLY A O 1
ATOM 792 N N . GLU A 1 94 ? -18.262 -7.765 8.767 1.00 84.31 94 GLU A N 1
ATOM 793 C CA . GLU A 1 94 ? -17.702 -8.769 7.850 1.00 84.31 94 GLU A CA 1
ATOM 794 C C . GLU A 1 94 ? -16.302 -8.399 7.331 1.00 84.31 94 GLU A C 1
ATOM 796 O O . GLU A 1 94 ? -15.736 -9.110 6.503 1.00 84.31 94 GLU A O 1
ATOM 801 N N . VAL A 1 95 ? -15.728 -7.287 7.804 1.00 83.81 95 VAL A N 1
ATOM 802 C CA . VAL A 1 95 ? -14.414 -6.817 7.347 1.00 83.81 95 VAL A CA 1
ATOM 803 C C . VAL A 1 95 ? -13.307 -7.773 7.823 1.00 83.81 95 VAL A C 1
ATOM 805 O O . VAL A 1 95 ? -13.112 -7.917 9.035 1.00 83.81 95 VAL A O 1
ATOM 808 N N . PRO A 1 96 ? -12.529 -8.385 6.908 1.00 80.31 96 PRO A N 1
ATOM 809 C CA . PRO A 1 96 ? -11.516 -9.376 7.265 1.00 80.31 96 PRO A CA 1
ATOM 810 C C . PRO A 1 96 ? -10.460 -8.849 8.244 1.00 80.31 96 PRO A C 1
ATOM 812 O O . PRO A 1 96 ? -9.836 -7.809 8.014 1.00 80.31 96 PRO A O 1
ATOM 815 N N . GLY A 1 97 ? -10.225 -9.575 9.338 1.00 78.69 97 GLY A N 1
ATOM 816 C CA . GLY A 1 97 ? -9.272 -9.193 10.390 1.00 78.69 97 GLY A CA 1
ATOM 817 C C . GLY A 1 97 ? -9.749 -8.070 11.322 1.00 78.69 97 GLY A C 1
ATOM 818 O O . GLY A 1 97 ? -9.045 -7.739 12.283 1.00 78.69 97 GLY A O 1
ATOM 819 N N . TRP A 1 98 ? -10.934 -7.524 11.055 1.00 82.50 98 TRP A N 1
ATOM 820 C CA . TRP A 1 98 ? -11.685 -6.586 11.888 1.00 82.50 98 TRP A CA 1
ATOM 821 C C . TRP A 1 98 ? -13.077 -7.128 12.200 1.00 82.50 98 TRP A C 1
ATOM 823 O O . TRP A 1 98 ? -13.948 -6.365 12.625 1.00 82.50 98 TRP A O 1
ATOM 833 N N . GLU A 1 99 ? -13.284 -8.438 12.021 1.00 77.50 99 GLU A N 1
ATOM 834 C CA . GLU A 1 99 ? -14.538 -9.056 12.405 1.00 77.50 99 GLU A CA 1
ATOM 835 C C . GLU A 1 99 ? -14.761 -8.735 13.877 1.00 77.50 99 GLU A C 1
ATOM 837 O O . GLU A 1 99 ? -13.820 -8.720 14.686 1.00 77.50 99 GLU A O 1
ATOM 842 N N . ASN A 1 100 ? -16.013 -8.484 14.246 1.00 60.84 100 ASN A N 1
ATOM 843 C CA . ASN A 1 100 ? -16.376 -8.459 15.648 1.00 60.84 100 ASN A CA 1
ATOM 844 C C . ASN A 1 100 ? -16.071 -9.857 16.201 1.00 60.84 100 ASN A C 1
ATOM 846 O O . ASN A 1 100 ? -16.933 -10.730 16.185 1.00 60.84 100 ASN A O 1
ATOM 850 N N . LYS A 1 101 ? -14.845 -10.093 16.694 1.00 46.00 101 LYS A N 1
ATOM 851 C CA . LYS A 1 101 ? -14.487 -11.246 17.524 1.00 46.00 101 LYS A CA 1
ATOM 852 C C . LYS A 1 101 ? -15.211 -11.065 18.845 1.00 46.00 101 LYS A C 1
ATOM 854 O O . LYS A 1 101 ? -14.674 -10.632 19.859 1.00 46.00 101 LYS A O 1
ATOM 859 N N . GLY A 1 102 ? -16.501 -11.306 18.741 1.00 43.62 102 GLY A N 1
ATOM 860 C CA . GLY A 1 102 ? -17.530 -11.224 19.730 1.00 43.62 102 GLY A CA 1
ATOM 861 C C . GLY A 1 102 ? -18.169 -12.590 19.823 1.00 43.62 102 GLY A C 1
ATOM 862 O O . GLY A 1 102 ? -19.385 -12.678 19.823 1.00 43.62 102 GLY A O 1
ATOM 863 N N . THR A 1 103 ? -17.365 -13.639 20.001 1.00 37.69 103 THR A N 1
ATOM 864 C CA . THR A 1 103 ? -17.862 -14.876 20.615 1.00 37.69 103 THR A CA 1
ATOM 865 C C . THR A 1 103 ? -18.411 -14.637 22.031 1.00 37.69 103 THR A C 1
ATOM 867 O O . THR A 1 103 ? -19.008 -15.535 22.605 1.00 37.69 103 THR A O 1
ATOM 870 N N . GLU A 1 104 ? -18.295 -13.416 22.571 1.00 42.81 104 GLU A N 1
ATOM 871 C CA . GLU A 1 104 ? -19.003 -12.968 23.776 1.00 42.81 104 GLU A CA 1
ATOM 872 C C . GLU A 1 104 ? -19.975 -11.796 23.531 1.00 42.81 104 GLU A C 1
ATOM 874 O O . GLU A 1 104 ? -20.886 -11.595 24.328 1.00 42.81 104 GLU A O 1
ATOM 879 N N . LYS A 1 105 ? -19.862 -11.021 22.438 1.00 43.69 105 LYS A N 1
ATOM 880 C CA . LYS A 1 105 ? -20.696 -9.814 22.275 1.00 43.69 105 LYS A CA 1
ATOM 881 C C . LYS A 1 105 ? -22.155 -10.117 21.956 1.00 43.69 105 LYS A C 1
ATOM 883 O O . LYS A 1 105 ? -22.986 -9.358 22.420 1.00 43.69 105 LYS A O 1
ATOM 888 N N . GLU A 1 106 ? -22.504 -11.188 21.249 1.00 38.78 106 GLU A N 1
ATOM 889 C CA . GLU A 1 106 ? -23.928 -11.509 21.023 1.00 38.78 106 GLU A CA 1
ATOM 890 C C . GLU A 1 106 ? -24.638 -11.974 22.306 1.00 38.78 106 GLU A C 1
ATOM 892 O O . GLU A 1 106 ? -25.782 -11.593 22.543 1.00 38.78 106 GLU A O 1
ATOM 897 N N . SER A 1 107 ? -23.931 -12.683 23.196 1.00 37.34 107 SER A N 1
ATOM 898 C CA . SER A 1 107 ? -24.441 -13.041 24.529 1.00 37.34 107 SER A CA 1
ATOM 899 C C . SER A 1 107 ? -24.533 -11.816 25.450 1.00 37.34 107 SER A C 1
ATOM 901 O O . SER A 1 107 ? -25.534 -11.624 26.138 1.00 37.34 107 SER A O 1
ATOM 903 N N . VAL A 1 108 ? -23.527 -10.931 25.426 1.00 41.22 108 VAL A N 1
ATOM 904 C CA . VAL A 1 108 ? -23.510 -9.706 26.246 1.00 41.22 108 VAL A CA 1
ATOM 905 C C . VAL A 1 108 ? -24.436 -8.615 25.689 1.00 41.22 108 VAL A C 1
ATOM 907 O O . VAL A 1 108 ? -24.957 -7.819 26.463 1.00 41.22 108 VAL A O 1
ATOM 910 N N . LEU A 1 109 ? -24.717 -8.568 24.384 1.00 42.62 109 LEU A N 1
ATOM 911 C CA . LEU A 1 109 ? -25.702 -7.650 23.794 1.00 42.62 109 LEU A CA 1
ATOM 912 C C . LEU A 1 109 ? -27.117 -7.953 24.294 1.00 42.62 109 LEU A C 1
ATOM 914 O O . LEU A 1 109 ? -27.889 -7.017 24.461 1.00 42.62 109 LEU A O 1
ATOM 918 N N . GLN A 1 110 ? -27.448 -9.212 24.592 1.00 43.88 110 GLN A N 1
ATOM 919 C CA . GLN A 1 110 ? -28.727 -9.561 25.218 1.00 43.88 110 GLN A CA 1
ATOM 920 C C . GLN A 1 110 ? -28.731 -9.371 26.745 1.00 43.88 110 GLN A C 1
ATOM 922 O O . GLN A 1 110 ? -29.761 -8.979 27.286 1.00 43.88 110 GLN A O 1
ATOM 927 N N . GLU A 1 111 ? -27.607 -9.566 27.445 1.00 42.12 111 GLU A N 1
ATOM 928 C CA . GLU A 1 111 ? -27.540 -9.391 28.912 1.00 42.12 111 GLU A CA 1
ATOM 929 C C . GLU A 1 111 ? -27.264 -7.945 29.381 1.00 42.12 111 GLU A C 1
ATOM 931 O O . GLU A 1 111 ? -27.623 -7.587 30.503 1.00 42.12 111 GLU A O 1
ATOM 936 N N . SER A 1 112 ? -26.663 -7.090 28.543 1.00 49.47 112 SER A N 1
ATOM 937 C CA . SER A 1 112 ? -26.302 -5.692 28.871 1.00 49.47 112 SER A CA 1
ATOM 938 C C . SER A 1 112 ? -27.103 -4.633 28.101 1.00 49.47 112 SER A C 1
ATOM 940 O O . SER A 1 112 ? -26.931 -3.428 28.333 1.00 49.47 112 SER A O 1
ATOM 942 N N . ALA A 1 113 ? -28.004 -5.043 27.198 1.00 57.25 113 ALA A N 1
ATOM 943 C CA . ALA A 1 113 ? -28.945 -4.129 26.565 1.00 57.25 113 ALA A CA 1
ATOM 944 C C . ALA A 1 113 ? -29.935 -3.606 27.605 1.00 57.25 113 ALA A C 1
ATOM 946 O O . ALA A 1 113 ? -30.965 -4.205 27.891 1.00 57.25 113 ALA A O 1
ATOM 947 N N . VAL A 1 114 ? -29.627 -2.430 28.146 1.00 67.50 114 VAL A N 1
ATOM 948 C CA . VAL A 1 114 ? -30.634 -1.583 28.779 1.00 67.50 114 VAL A CA 1
ATOM 949 C C . VAL A 1 114 ? -31.696 -1.303 27.717 1.00 67.50 114 VAL A C 1
ATOM 951 O O . VAL A 1 114 ? -31.403 -0.645 26.711 1.00 67.50 114 VAL A O 1
ATOM 954 N N . ASP A 1 115 ? -32.883 -1.867 27.913 1.00 73.06 115 ASP A N 1
ATOM 955 C CA . ASP A 1 115 ? -34.049 -1.585 27.092 1.00 73.06 115 ASP A CA 1
ATOM 956 C C . ASP A 1 115 ? -34.608 -0.220 27.507 1.00 73.06 115 ASP A C 1
ATOM 958 O O . ASP A 1 115 ? -35.081 -0.027 28.626 1.00 73.06 115 ASP A O 1
ATOM 962 N N . LEU A 1 116 ? -34.472 0.748 26.602 1.00 73.56 116 LEU A N 1
ATOM 963 C CA . LEU A 1 116 ? -34.792 2.153 26.837 1.00 73.56 116 LEU A CA 1
ATOM 964 C C . LEU A 1 116 ? -36.300 2.420 26.882 1.00 73.56 116 LEU A C 1
ATOM 966 O O . LEU A 1 116 ? -36.696 3.484 27.365 1.00 73.56 116 LEU A O 1
ATOM 970 N N . ASP A 1 117 ? -37.137 1.480 26.438 1.00 75.75 117 ASP A N 1
ATOM 971 C CA . ASP A 1 117 ? -38.594 1.631 26.494 1.00 75.75 117 ASP A CA 1
ATOM 972 C C . ASP A 1 117 ? -39.129 1.547 27.931 1.00 75.75 117 ASP A C 1
ATOM 974 O O . ASP A 1 117 ? -40.166 2.139 28.237 1.00 75.75 117 ASP A O 1
ATOM 978 N N . TYR A 1 118 ? -38.383 0.915 28.845 1.00 77.19 118 TYR A N 1
ATOM 979 C CA . TYR A 1 118 ? -38.715 0.858 30.274 1.00 77.19 118 TYR A CA 1
ATOM 980 C C . TYR A 1 118 ? -38.367 2.133 31.050 1.00 77.19 118 TYR A C 1
ATOM 982 O O . TYR A 1 118 ? -38.797 2.273 32.194 1.00 77.19 118 TYR A O 1
ATOM 990 N N . TYR A 1 119 ? -37.615 3.062 30.449 1.00 81.00 119 TYR A N 1
ATOM 991 C CA . TYR A 1 119 ? -37.140 4.276 31.113 1.00 81.00 119 TYR A CA 1
ATOM 992 C C . TYR A 1 119 ? -37.786 5.513 30.498 1.00 81.00 119 TYR A C 1
ATOM 994 O O . TYR A 1 119 ? -37.712 5.767 29.290 1.00 81.00 119 TYR A O 1
ATOM 1002 N N . SER A 1 120 ? -38.436 6.313 31.333 1.00 81.00 120 SER A N 1
ATOM 1003 C CA . SER A 1 120 ? -39.156 7.519 30.915 1.00 81.00 120 SER A CA 1
ATOM 1004 C C . SER A 1 120 ? -38.343 8.786 31.143 1.00 81.00 120 SER A C 1
ATOM 1006 O O . SER A 1 120 ? -38.573 9.781 30.451 1.00 81.00 120 SER A O 1
ATOM 1008 N N . THR A 1 121 ? -37.383 8.747 32.068 1.00 85.50 121 THR A N 1
ATOM 1009 C CA . THR A 1 121 ? -36.565 9.900 32.454 1.00 85.50 121 THR A CA 1
ATOM 1010 C C . THR A 1 121 ? -35.074 9.562 32.504 1.00 85.50 121 THR A C 1
ATOM 1012 O O . THR A 1 121 ? -34.663 8.400 32.514 1.00 85.50 121 THR A O 1
ATOM 1015 N N . VAL A 1 122 ? -34.237 10.602 32.519 1.00 83.75 122 VAL A N 1
ATOM 1016 C CA . VAL A 1 122 ? -32.778 10.458 32.642 1.00 83.75 122 VAL A CA 1
ATOM 1017 C C . VAL A 1 122 ? -32.405 10.008 34.056 1.00 83.75 122 VAL A C 1
ATOM 1019 O O . VAL A 1 122 ? -31.442 9.266 34.234 1.00 83.75 122 VAL A O 1
ATOM 1022 N N . GLU A 1 123 ? -33.180 10.415 35.057 1.00 85.56 123 GLU A N 1
ATOM 1023 C CA . GLU A 1 123 ? -32.976 10.094 36.468 1.00 85.56 123 GLU A CA 1
ATOM 1024 C C . GLU A 1 123 ? -33.092 8.587 36.730 1.00 85.56 123 GLU A C 1
ATOM 1026 O O . GLU A 1 123 ? -32.239 8.025 37.413 1.00 85.56 123 GLU A O 1
ATOM 1031 N N . GLU A 1 124 ? -34.063 7.910 36.110 1.00 84.12 124 GLU A N 1
ATOM 1032 C CA . GLU A 1 124 ? -34.226 6.451 36.219 1.00 84.12 124 GLU A CA 1
ATOM 1033 C C . GLU A 1 124 ? -33.032 5.694 35.606 1.00 84.12 124 GLU A C 1
ATOM 1035 O O . GLU A 1 124 ? -32.623 4.641 36.095 1.00 84.12 124 GLU A O 1
ATOM 1040 N N . LEU A 1 125 ? -32.411 6.251 34.559 1.00 82.50 125 LEU A N 1
ATOM 1041 C CA . LEU A 1 125 ? -31.188 5.695 33.976 1.00 82.50 125 LEU A CA 1
ATOM 1042 C C . LEU A 1 125 ? -29.959 5.934 34.860 1.00 82.50 125 LEU A C 1
ATOM 1044 O O . LEU A 1 125 ? -29.051 5.104 34.868 1.00 82.50 125 LEU A O 1
ATOM 1048 N N . VAL A 1 126 ? -29.904 7.035 35.615 1.00 86.81 126 VAL A N 1
ATOM 1049 C CA . VAL A 1 126 ? -28.808 7.301 36.565 1.00 86.81 126 VAL A CA 1
ATOM 1050 C C . VAL A 1 126 ? -28.776 6.250 37.681 1.00 86.81 126 VAL A C 1
ATOM 1052 O O . VAL A 1 126 ? -27.685 5.856 38.105 1.00 86.81 126 VAL A O 1
ATOM 1055 N N . GLU A 1 127 ? -29.935 5.736 38.105 1.00 86.06 127 GLU A N 1
ATOM 1056 C CA . GLU A 1 127 ? -30.048 4.691 39.137 1.00 86.06 127 GLU A CA 1
ATOM 1057 C C . GLU A 1 127 ? -29.421 3.348 38.728 1.00 86.06 127 GLU A C 1
ATOM 1059 O O . GLU A 1 127 ? -28.998 2.580 39.594 1.00 86.06 127 GLU A O 1
ATOM 1064 N N . LEU A 1 128 ? -29.259 3.081 37.424 1.00 82.50 128 LEU A N 1
ATOM 1065 C CA . LEU A 1 128 ? -28.532 1.901 36.926 1.00 82.50 128 LEU A CA 1
ATOM 1066 C C . LEU A 1 128 ? -27.050 1.902 37.317 1.00 82.50 128 LEU A C 1
ATOM 1068 O O . LEU A 1 128 ? -26.401 0.852 37.319 1.00 82.50 128 LEU A O 1
ATOM 1072 N N . GLY A 1 129 ? -26.518 3.075 37.656 1.00 83.75 129 GLY A N 1
ATOM 1073 C CA . GLY A 1 129 ? -25.160 3.246 38.130 1.00 83.75 129 GLY A CA 1
ATOM 1074 C C . GLY A 1 129 ? -24.111 3.376 37.017 1.00 83.75 129 GLY A C 1
ATOM 1075 O O . GLY A 1 129 ? -24.361 3.127 35.833 1.00 83.75 129 GLY A O 1
ATOM 1076 N N . PRO A 1 130 ? -22.891 3.798 37.393 1.00 82.62 130 PRO A N 1
ATOM 1077 C CA . PRO A 1 130 ? -21.839 4.189 36.456 1.00 82.62 130 PRO A CA 1
ATOM 1078 C C . PRO A 1 130 ? -21.365 3.065 35.532 1.00 82.62 130 PRO A C 1
ATOM 1080 O O . PRO A 1 130 ? -21.066 3.349 34.370 1.00 82.62 130 PRO A O 1
ATOM 1083 N N . GLU A 1 131 ? -21.256 1.834 36.040 1.00 83.31 131 GLU A N 1
ATOM 1084 C CA . GLU A 1 131 ? -20.707 0.698 35.289 1.00 83.31 131 GLU A CA 1
ATOM 1085 C C . GLU A 1 131 ? -21.697 0.191 34.237 1.00 83.31 131 GLU A C 1
ATOM 1087 O O . GLU A 1 131 ? -21.342 0.157 33.063 1.00 83.31 131 GLU A O 1
ATOM 1092 N N . LYS A 1 132 ? -22.970 -0.041 34.595 1.00 84.50 132 LYS A N 1
ATOM 1093 C CA . LYS A 1 132 ? -24.003 -0.459 33.628 1.00 84.50 132 LYS A CA 1
ATOM 1094 C C . LYS A 1 132 ? -24.218 0.565 32.516 1.00 84.50 132 LYS A C 1
ATOM 1096 O O . LYS A 1 132 ? -24.320 0.202 31.349 1.00 84.50 132 LYS A O 1
ATOM 1101 N N . LEU A 1 133 ? -24.240 1.859 32.851 1.00 84.31 133 LEU A N 1
ATOM 1102 C CA . LEU A 1 133 ? -24.346 2.922 31.845 1.00 84.31 133 LEU A CA 1
ATOM 1103 C C . LEU A 1 133 ? -23.124 2.968 30.924 1.00 84.31 133 LEU A C 1
ATOM 1105 O O . LE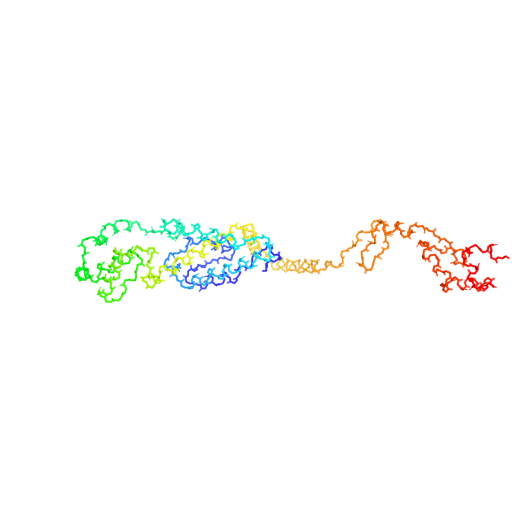U A 1 133 ? -23.254 3.211 29.726 1.00 84.31 133 LEU A O 1
ATOM 1109 N N . LYS A 1 134 ? -21.925 2.746 31.471 1.00 83.69 134 LYS A N 1
ATOM 1110 C CA . LYS A 1 134 ? -20.699 2.674 30.675 1.00 83.69 134 LYS A CA 1
ATOM 1111 C C . LYS A 1 134 ? -20.742 1.468 29.747 1.00 83.69 134 LYS A C 1
ATOM 1113 O O . LYS A 1 134 ? -20.507 1.652 28.560 1.00 83.69 134 LYS A O 1
ATOM 1118 N N . GLU A 1 135 ? -21.078 0.284 30.241 1.00 82.44 135 GLU A N 1
ATOM 1119 C CA . GLU A 1 135 ? -21.226 -0.932 29.433 1.00 82.44 135 GLU A CA 1
ATOM 1120 C C . GLU A 1 135 ? -22.247 -0.735 28.309 1.00 82.44 135 GLU A C 1
ATOM 1122 O O . GLU A 1 135 ? -21.895 -0.913 27.145 1.00 82.44 135 GLU A O 1
ATOM 1127 N N . ALA A 1 136 ? -23.447 -0.233 28.618 1.00 82.44 136 ALA A N 1
ATOM 1128 C CA . ALA A 1 136 ? -24.509 0.004 27.639 1.00 82.44 136 ALA A CA 1
ATOM 1129 C C . ALA A 1 136 ? -24.131 1.023 26.547 1.00 82.44 136 ALA A C 1
ATOM 1131 O O . ALA A 1 136 ? -24.527 0.861 25.389 1.00 82.44 136 ALA A O 1
ATOM 1132 N N . LEU A 1 137 ? -23.364 2.066 26.897 1.00 82.94 137 LEU A N 1
ATOM 1133 C CA . LEU A 1 137 ? -22.824 3.037 25.938 1.00 82.94 137 LEU A CA 1
ATOM 1134 C C . LEU A 1 137 ? -21.702 2.433 25.092 1.00 82.94 137 LEU A C 1
ATOM 1136 O O . LEU A 1 137 ? -21.674 2.635 23.881 1.00 82.94 137 LEU A O 1
ATOM 1140 N N . THR A 1 138 ? -20.792 1.684 25.717 1.00 79.19 138 THR A N 1
ATOM 1141 C CA . THR A 1 138 ? -19.632 1.091 25.033 1.00 79.19 138 THR A CA 1
ATOM 1142 C C . THR A 1 138 ? -20.070 -0.022 24.080 1.00 79.19 138 THR A C 1
ATOM 1144 O O . THR A 1 138 ? -19.539 -0.120 22.977 1.00 79.19 138 THR A O 1
ATOM 1147 N N . ALA A 1 139 ? -21.087 -0.804 24.457 1.00 74.62 139 ALA A N 1
ATOM 1148 C CA . ALA A 1 139 ? -21.721 -1.810 23.606 1.00 74.62 139 ALA A CA 1
ATOM 1149 C C . ALA A 1 139 ? -22.348 -1.201 22.341 1.00 74.62 139 ALA A C 1
ATOM 1151 O O . ALA A 1 139 ? -22.427 -1.868 21.315 1.00 74.62 139 ALA A O 1
ATOM 1152 N N . ARG A 1 140 ? -22.745 0.077 22.400 1.00 76.19 140 ARG A N 1
ATOM 1153 C CA . ARG A 1 140 ? -23.329 0.841 21.288 1.00 76.19 140 ARG A CA 1
ATOM 1154 C C . ARG A 1 140 ? -22.333 1.799 20.610 1.00 76.19 140 ARG A C 1
ATOM 1156 O O . ARG A 1 140 ? -22.758 2.687 19.882 1.00 76.19 140 ARG A O 1
ATOM 1163 N N . GLY A 1 141 ? -21.026 1.681 20.876 1.00 70.25 141 GLY A N 1
ATOM 1164 C CA . GLY A 1 141 ? -19.981 2.516 20.248 1.00 70.25 141 GLY A CA 1
ATOM 1165 C C . GLY A 1 141 ? -19.941 3.985 20.712 1.00 70.25 141 GLY A C 1
ATOM 1166 O O . GLY A 1 141 ? -19.216 4.817 20.158 1.00 70.25 141 GLY A O 1
ATOM 1167 N N . LEU A 1 142 ? -20.700 4.339 21.752 1.00 81.94 142 LEU 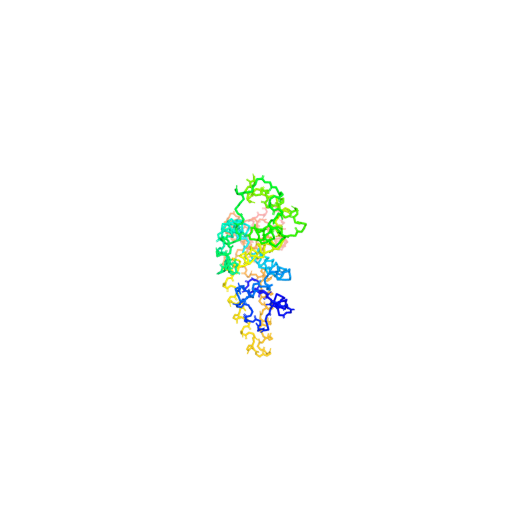A N 1
ATOM 1168 C CA . LEU A 1 142 ? -20.779 5.697 22.289 1.00 81.94 142 LEU A CA 1
ATOM 1169 C C . LEU A 1 142 ? -19.706 5.952 23.356 1.00 81.94 142 LEU A C 1
ATOM 1171 O O . LEU A 1 142 ? -19.163 5.044 23.987 1.00 81.94 142 LEU A O 1
ATOM 1175 N N . LYS A 1 143 ? -19.407 7.229 23.615 1.00 82.69 143 LYS A N 1
ATOM 1176 C CA . LYS A 1 143 ? -18.475 7.627 24.682 1.00 82.69 143 LYS A CA 1
ATOM 1177 C C . LYS A 1 143 ? -18.966 7.121 26.042 1.00 82.69 143 LYS A C 1
ATOM 1179 O O . LYS A 1 143 ? -19.972 7.607 26.543 1.00 82.69 143 LYS A O 1
ATOM 1184 N N . GLY A 1 144 ? -18.197 6.248 26.691 1.00 79.88 144 GLY A N 1
ATOM 1185 C CA . GLY A 1 144 ? -18.437 5.801 28.074 1.00 79.88 144 GLY A CA 1
ATOM 1186 C C . GLY A 1 144 ? -17.850 6.716 29.165 1.00 79.88 144 GLY A C 1
ATOM 1187 O O . GLY A 1 144 ? -17.952 6.409 30.349 1.00 79.88 144 GLY A O 1
ATOM 1188 N N . GLY A 1 145 ? -17.197 7.824 28.791 1.00 76.88 145 GLY A N 1
ATOM 1189 C CA . GLY A 1 145 ? -16.596 8.788 29.723 1.00 76.88 145 GLY A CA 1
ATOM 1190 C C . GLY A 1 145 ? -17.568 9.867 30.223 1.00 76.88 145 GLY A C 1
ATOM 1191 O O . GLY A 1 145 ? -18.642 10.071 29.649 1.00 76.88 145 GLY A O 1
ATOM 1192 N N . GLY A 1 146 ? -17.160 10.587 31.274 1.00 84.44 146 GLY A N 1
ATOM 1193 C CA . GLY A 1 146 ? -17.945 11.650 31.917 1.00 84.44 146 GLY A CA 1
ATOM 1194 C C . GLY A 1 146 ? -18.637 11.209 33.208 1.00 84.44 146 GLY A C 1
ATOM 1195 O O . GLY A 1 146 ? -18.403 10.096 33.699 1.00 84.44 146 GLY A O 1
ATOM 1196 N N . THR A 1 147 ? -19.471 12.100 33.751 1.00 88.25 147 THR A N 1
ATOM 1197 C CA . THR A 1 147 ? -20.288 11.840 34.948 1.00 88.25 147 THR A CA 1
ATOM 1198 C C . THR A 1 147 ? -21.401 10.830 34.651 1.00 88.25 147 THR A C 1
ATOM 1200 O O . THR A 1 147 ? -21.753 10.603 33.495 1.00 88.25 147 THR A O 1
ATOM 1203 N N . VAL A 1 148 ? -21.973 10.220 35.694 1.00 88.12 148 VAL A N 1
ATOM 1204 C CA . VAL A 1 148 ? -23.097 9.269 35.564 1.00 88.12 148 VAL A CA 1
ATOM 1205 C C . VAL A 1 148 ? -24.285 9.922 34.849 1.00 88.12 148 VAL A C 1
ATOM 1207 O O . VAL A 1 148 ? -24.835 9.332 33.926 1.00 88.12 148 VAL A O 1
ATOM 1210 N N . GLN A 1 149 ? -24.576 11.185 35.181 1.00 89.06 149 GLN A N 1
ATOM 1211 C CA . GLN A 1 149 ? -25.591 12.005 34.514 1.00 89.06 149 GLN A CA 1
ATOM 1212 C C . GLN A 1 149 ? -25.336 12.117 33.004 1.00 89.06 149 GLN A C 1
ATOM 1214 O O . GLN A 1 149 ? -26.197 11.786 32.202 1.00 89.06 149 GLN A O 1
ATOM 1219 N N . GLN A 1 150 ? -24.115 12.485 32.603 1.00 88.00 150 GLN A N 1
ATOM 1220 C CA . GLN A 1 150 ? -23.752 12.635 31.188 1.00 88.00 150 GLN A CA 1
ATOM 1221 C C . GLN A 1 150 ? -23.812 11.311 30.417 1.00 88.00 150 GLN A C 1
ATOM 1223 O O . GLN A 1 150 ? -24.036 11.312 29.206 1.00 88.00 150 GLN A O 1
ATOM 1228 N N . ARG A 1 151 ? -23.566 10.179 31.090 1.00 87.62 151 ARG A N 1
ATOM 1229 C CA . ARG A 1 151 ? -23.726 8.848 30.493 1.00 87.62 151 ARG A CA 1
ATOM 1230 C C . ARG A 1 151 ? -25.208 8.521 30.291 1.00 87.62 151 ARG A C 1
ATOM 1232 O O . ARG A 1 151 ? -25.575 8.108 29.196 1.00 87.62 151 ARG A O 1
ATOM 1239 N N . ALA A 1 152 ? -26.042 8.763 31.301 1.00 87.38 152 ALA A N 1
ATOM 1240 C CA . ALA A 1 152 ? -27.488 8.569 31.227 1.00 87.38 152 ALA A CA 1
ATOM 1241 C C . ALA A 1 152 ? -28.129 9.452 30.145 1.00 87.38 152 ALA A C 1
ATOM 1243 O O . ALA A 1 152 ? -28.846 8.937 29.296 1.00 87.38 152 ALA A O 1
ATOM 1244 N N . GLU A 1 153 ? -27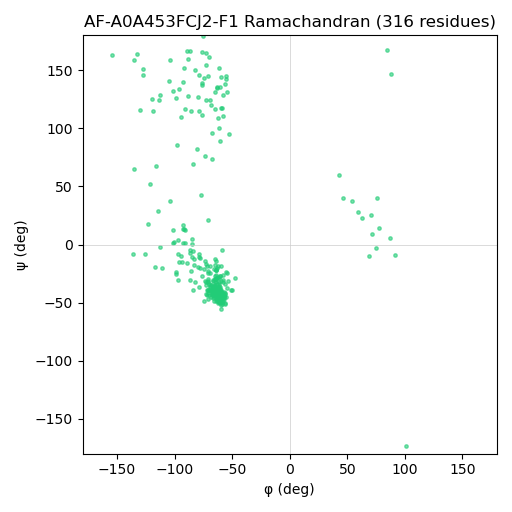.790 10.744 30.088 1.00 87.75 153 GLU A N 1
ATOM 1245 C CA . GLU A 1 153 ? -28.248 11.670 29.040 1.00 87.75 153 GLU A CA 1
ATOM 1246 C C . GLU A 1 153 ? -27.859 11.178 27.641 1.00 87.75 153 GLU A C 1
ATOM 1248 O O . GLU A 1 153 ? -28.674 11.176 26.719 1.00 87.75 153 GLU A O 1
ATOM 1253 N N . ARG A 1 154 ? -26.611 10.716 27.476 1.00 87.44 154 ARG A N 1
ATOM 1254 C CA . ARG A 1 154 ? -26.113 10.199 26.195 1.00 87.44 154 ARG A CA 1
ATOM 1255 C C . ARG A 1 154 ? -26.829 8.923 25.766 1.00 87.44 154 ARG A C 1
ATOM 1257 O O . ARG A 1 154 ? -27.074 8.753 24.577 1.00 87.44 154 ARG A O 1
ATOM 1264 N N . LEU A 1 155 ? -27.148 8.047 26.714 1.00 86.31 155 LEU A N 1
ATOM 1265 C CA . LEU A 1 155 ? -27.890 6.820 26.447 1.00 86.31 155 LEU A CA 1
ATOM 1266 C C . LEU A 1 155 ? -29.363 7.133 26.134 1.00 86.31 155 LEU A C 1
ATOM 1268 O O . LEU A 1 155 ? -29.920 6.559 25.206 1.00 86.31 155 LEU A O 1
ATOM 1272 N N . PHE A 1 156 ? -29.964 8.100 26.832 1.00 87.69 156 PHE A N 1
ATOM 1273 C CA . PHE A 1 156 ? -31.349 8.531 26.624 1.00 87.69 156 PHE A CA 1
ATOM 1274 C C . PHE A 1 156 ? -31.569 9.209 25.262 1.00 87.69 156 PHE A C 1
ATOM 1276 O O . PHE A 1 156 ? -32.636 9.061 24.671 1.00 87.69 156 PHE A O 1
ATOM 1283 N N . LEU A 1 157 ? -30.557 9.889 24.702 1.00 85.69 157 LEU A N 1
ATOM 1284 C CA . LEU A 1 157 ? -30.621 10.455 23.342 1.00 85.69 157 LEU A CA 1
ATOM 1285 C C . LEU A 1 157 ? -31.004 9.413 22.278 1.00 85.69 157 LEU A C 1
ATOM 1287 O O . LEU A 1 157 ? -31.687 9.761 21.312 1.00 85.69 157 LEU A O 1
ATOM 1291 N N . LEU A 1 158 ? -30.620 8.147 22.472 1.00 82.31 158 LEU A N 1
ATOM 1292 C CA . LEU A 1 158 ? -30.948 7.050 21.558 1.00 82.31 158 LEU A CA 1
ATOM 1293 C C . LEU A 1 158 ? -32.447 6.733 21.496 1.00 82.31 158 LEU A C 1
ATOM 1295 O O . LEU A 1 158 ? -32.899 6.166 20.506 1.00 82.31 158 LEU A O 1
ATOM 1299 N N . LYS A 1 159 ? -33.231 7.126 22.510 1.00 81.44 159 LYS A N 1
ATOM 1300 C CA . LYS A 1 159 ? -34.692 6.958 22.517 1.00 81.44 159 LYS A CA 1
ATOM 1301 C C . LYS A 1 159 ? -35.375 7.817 21.451 1.00 81.44 159 LYS A C 1
ATOM 1303 O O . LYS A 1 159 ? -36.419 7.457 20.918 1.00 81.44 159 LYS A O 1
ATOM 1308 N N . HIS A 1 160 ? -34.791 8.976 21.152 1.00 80.31 160 HIS A N 1
ATOM 1309 C CA . HIS A 1 160 ? -35.377 9.967 20.247 1.00 80.31 160 HIS A CA 1
ATOM 1310 C C . HIS A 1 160 ? -34.609 10.109 18.933 1.00 80.31 160 HIS A C 1
ATOM 1312 O O . HIS A 1 160 ? -35.156 10.619 17.957 1.00 80.31 160 HIS A O 1
ATOM 1318 N N . THR A 1 161 ? -33.346 9.681 18.903 1.00 80.69 161 THR A N 1
ATOM 1319 C CA . THR A 1 161 ? -32.472 9.803 17.737 1.00 80.69 161 THR A CA 1
ATOM 1320 C C . THR A 1 161 ? -31.831 8.449 17.447 1.00 80.69 161 THR A C 1
ATOM 1322 O O . THR A 1 161 ? -31.058 7.970 18.277 1.00 80.69 161 THR A O 1
ATOM 1325 N N . PRO A 1 162 ? -32.112 7.828 16.288 1.00 77.94 162 PRO A N 1
ATOM 1326 C CA . PRO A 1 162 ? -31.449 6.587 15.911 1.00 77.94 162 PRO A CA 1
ATOM 1327 C C . PRO A 1 162 ? -29.938 6.810 15.788 1.00 77.94 162 PRO A C 1
ATOM 1329 O O . PRO A 1 162 ? -29.488 7.912 15.463 1.00 77.94 162 PRO A O 1
ATOM 1332 N N . LEU A 1 163 ? -29.165 5.749 16.028 1.00 73.12 163 LEU A N 1
ATOM 1333 C CA . LEU A 1 163 ? -27.698 5.775 16.083 1.00 73.12 163 LEU A CA 1
ATOM 1334 C C . LEU A 1 163 ? -27.061 6.451 14.855 1.00 73.12 163 LEU A C 1
ATOM 1336 O O . LEU A 1 163 ? -26.138 7.243 14.995 1.00 73.12 163 LEU A O 1
ATOM 1340 N N . GLU A 1 164 ? -27.619 6.222 13.669 1.00 72.12 164 GLU A N 1
ATOM 1341 C CA . GLU A 1 164 ? -27.164 6.778 12.385 1.00 72.12 164 GLU A CA 1
ATOM 1342 C C . GLU A 1 164 ? -27.264 8.311 12.292 1.00 72.12 164 GLU A C 1
ATOM 1344 O O . GLU A 1 164 ? -26.540 8.943 11.527 1.00 72.12 164 GLU A O 1
ATOM 1349 N N . LYS A 1 165 ? -28.176 8.925 13.057 1.00 75.19 165 LYS A N 1
ATOM 1350 C CA . LYS A 1 165 ? -28.439 10.376 13.040 1.00 75.19 165 LYS A CA 1
ATOM 1351 C C . LYS A 1 165 ? -27.788 11.111 14.208 1.00 75.19 165 LYS A C 1
ATOM 1353 O O . LYS A 1 165 ? -27.969 12.322 14.348 1.00 75.19 165 LYS A O 1
ATOM 1358 N N . LEU A 1 166 ? -27.059 10.396 15.063 1.00 77.81 166 LEU A N 1
ATOM 1359 C CA . LEU A 1 166 ? -26.356 10.988 16.190 1.00 77.81 166 LEU A CA 1
ATOM 1360 C C . LEU A 1 166 ? -25.091 11.714 15.723 1.00 77.81 166 LEU A C 1
ATOM 1362 O O . LEU A 1 166 ? -24.337 11.241 14.879 1.00 77.81 166 LEU A O 1
ATOM 1366 N N . ASP A 1 167 ? -24.845 12.885 16.307 1.00 75.38 167 ASP A N 1
ATOM 1367 C CA . ASP A 1 167 ? -23.653 13.680 16.017 1.00 75.38 167 ASP A CA 1
ATOM 1368 C C . ASP A 1 167 ? -22.382 12.907 16.425 1.00 75.38 167 ASP A C 1
ATOM 1370 O O . ASP A 1 167 ? -22.292 12.357 17.531 1.00 75.38 167 ASP A O 1
ATOM 1374 N N . ARG A 1 168 ? -21.371 12.912 15.544 1.00 71.06 168 ARG A N 1
ATOM 1375 C CA . ARG A 1 168 ? -20.059 12.269 15.732 1.00 71.06 168 ARG A CA 1
ATOM 1376 C C . ARG A 1 168 ? -19.421 12.575 17.087 1.00 71.06 168 ARG A C 1
ATOM 1378 O O . ARG A 1 168 ? -18.709 11.743 17.643 1.00 71.06 168 ARG A O 1
ATOM 1385 N N . LYS A 1 169 ? -19.712 13.729 17.697 1.00 77.00 169 LYS A N 1
ATOM 1386 C CA . LYS A 1 169 ? -19.207 14.069 19.040 1.00 77.00 169 LYS A CA 1
ATOM 1387 C C . LYS A 1 169 ? -19.626 13.088 20.144 1.00 77.00 169 LYS A C 1
ATOM 1389 O O . LYS A 1 169 ? -18.994 13.101 21.205 1.00 77.00 169 LYS A O 1
ATOM 1394 N N . HIS A 1 170 ? -20.658 12.271 19.943 1.00 76.88 170 HIS A N 1
ATOM 1395 C CA . HIS A 1 170 ? -21.132 11.293 20.928 1.00 76.88 170 HIS A CA 1
ATOM 1396 C C . HIS A 1 170 ? -20.446 9.925 20.813 1.00 76.88 170 HIS A C 1
ATOM 1398 O O . HIS A 1 170 ? -20.469 9.172 21.789 1.00 76.88 170 HIS A O 1
ATOM 1404 N N . PHE A 1 171 ? -19.778 9.643 19.692 1.00 73.69 171 PHE A N 1
ATOM 1405 C CA . PHE A 1 171 ? -19.081 8.384 19.429 1.00 73.69 171 PHE A CA 1
ATOM 1406 C C . PHE A 1 171 ? -17.683 8.346 20.049 1.00 73.69 171 PHE A C 1
ATOM 1408 O O . PHE A 1 171 ? -17.032 9.378 20.270 1.00 73.69 171 PHE A O 1
ATOM 1415 N N . ALA A 1 172 ? -17.224 7.151 20.413 1.00 69.94 172 ALA A N 1
ATOM 1416 C CA . ALA A 1 172 ? -15.898 6.970 20.983 1.00 69.94 172 ALA A CA 1
ATOM 1417 C C . ALA A 1 172 ? -14.814 7.147 19.902 1.00 69.94 172 ALA A C 1
ATOM 1419 O O . ALA A 1 172 ? -14.771 6.401 18.935 1.00 69.94 172 ALA A O 1
ATOM 1420 N N . LYS A 1 173 ? -13.856 8.064 20.121 1.00 60.31 173 LYS A N 1
ATOM 1421 C CA . LYS A 1 173 ? -12.725 8.307 19.194 1.00 60.31 173 LYS A CA 1
ATOM 1422 C C . LYS A 1 173 ? -11.904 7.052 18.851 1.00 60.31 173 LYS A C 1
ATOM 1424 O O . LYS A 1 173 ? -11.199 7.037 17.852 1.00 60.31 173 LYS A O 1
ATOM 1429 N N . GLY A 1 174 ? -11.923 6.041 19.721 1.00 59.84 174 GLY A N 1
ATOM 1430 C CA . GLY A 1 174 ? -11.205 4.787 19.501 1.00 59.84 174 GLY A CA 1
ATOM 1431 C C . GLY A 1 174 ? -11.857 3.881 18.458 1.00 59.84 174 GLY A C 1
ATOM 1432 O O . GLY A 1 174 ? -11.162 3.032 17.917 1.00 59.84 174 GLY A O 1
ATOM 1433 N N . ASP A 1 175 ? -13.149 4.053 18.178 1.00 67.12 175 ASP A N 1
ATOM 1434 C CA . ASP A 1 175 ? -13.859 3.290 17.146 1.00 67.12 175 ASP A CA 1
ATOM 1435 C C . ASP A 1 175 ? -13.653 3.915 15.762 1.00 67.12 175 ASP A C 1
ATOM 1437 O O . ASP A 1 175 ? -13.357 3.201 14.808 1.00 67.12 175 ASP A O 1
ATOM 1441 N N . ASP A 1 176 ? -13.657 5.253 15.690 1.00 76.06 176 ASP A N 1
ATOM 1442 C CA . ASP A 1 176 ? -13.303 5.996 14.472 1.00 76.06 176 ASP A CA 1
ATOM 1443 C C . ASP A 1 176 ? -11.893 5.630 13.983 1.00 76.06 176 ASP A C 1
ATOM 1445 O O . ASP A 1 176 ? -11.705 5.326 12.809 1.00 76.06 176 ASP A O 1
ATOM 1449 N N . LEU A 1 177 ? -10.906 5.570 14.890 1.00 83.31 177 LEU A N 1
ATOM 1450 C CA . LEU A 1 177 ? -9.535 5.196 14.525 1.00 83.31 177 LEU A CA 1
ATOM 1451 C C . LEU A 1 177 ? -9.453 3.773 13.952 1.00 83.31 177 LEU A C 1
ATOM 1453 O O . LEU A 1 177 ? -8.724 3.544 12.995 1.00 83.31 177 LEU A O 1
ATOM 1457 N N . LYS A 1 178 ? -10.183 2.810 14.525 1.00 86.81 178 LYS A N 1
ATOM 1458 C CA . LYS A 1 178 ? -10.196 1.430 14.014 1.00 86.81 178 LYS A CA 1
ATOM 1459 C C . LYS A 1 178 ? -10.824 1.357 12.633 1.00 86.81 178 LYS A C 1
ATOM 1461 O O . LYS A 1 178 ? -10.273 0.694 11.764 1.00 86.81 178 LYS A O 1
ATOM 1466 N N . LYS A 1 179 ? -11.939 2.065 12.436 1.00 87.69 179 LYS A N 1
ATOM 1467 C CA . LYS A 1 179 ? -12.615 2.152 11.142 1.00 87.69 179 LYS A CA 1
ATOM 1468 C C . LYS A 1 179 ? -11.697 2.754 10.078 1.00 87.69 179 LYS A C 1
ATOM 1470 O O . LYS A 1 179 ? -11.597 2.212 8.984 1.00 87.69 179 LYS A O 1
ATOM 1475 N N . GLU A 1 180 ? -10.987 3.831 10.414 1.00 90.75 180 GLU A N 1
ATOM 1476 C CA . GLU A 1 180 ? -9.994 4.446 9.525 1.00 90.75 180 GLU A CA 1
ATOM 1477 C C . GLU A 1 180 ? -8.878 3.462 9.152 1.00 90.75 180 GLU A C 1
ATOM 1479 O O . GLU A 1 180 ? -8.570 3.309 7.973 1.00 90.75 180 GLU A O 1
ATOM 1484 N N . ILE A 1 181 ? -8.300 2.762 10.132 1.00 92.31 181 ILE A N 1
ATOM 1485 C CA . ILE A 1 181 ? -7.230 1.782 9.888 1.00 92.31 181 ILE A CA 1
ATOM 1486 C C . ILE A 1 181 ? -7.739 0.624 9.025 1.00 92.31 181 ILE A C 1
ATOM 1488 O O . ILE A 1 181 ? -7.072 0.246 8.066 1.00 92.31 181 ILE A O 1
ATOM 1492 N N . ALA A 1 182 ? -8.927 0.094 9.317 1.00 92.56 182 ALA A N 1
ATOM 1493 C CA . ALA A 1 182 ? -9.543 -0.976 8.539 1.00 92.56 182 ALA A CA 1
ATOM 1494 C C . ALA A 1 182 ? -9.759 -0.573 7.072 1.00 92.56 182 ALA A C 1
ATOM 1496 O O . ALA A 1 182 ? -9.455 -1.350 6.166 1.00 92.56 182 ALA A O 1
ATOM 1497 N N . LEU A 1 183 ? -10.215 0.659 6.828 1.00 93.56 183 LEU A N 1
ATOM 1498 C CA . LEU A 1 183 ? -10.377 1.181 5.474 1.00 93.56 183 LEU A CA 1
ATOM 1499 C C . LEU A 1 183 ? -9.029 1.310 4.746 1.00 93.56 183 LEU A C 1
ATOM 1501 O O . LEU A 1 183 ? -8.932 0.944 3.574 1.00 93.56 183 LEU A O 1
ATOM 1505 N N . ILE A 1 184 ? -7.986 1.801 5.424 1.00 94.75 184 ILE A N 1
ATOM 1506 C CA . ILE A 1 184 ? -6.636 1.902 4.846 1.00 94.75 184 ILE A CA 1
ATOM 1507 C C . ILE A 1 184 ? -6.091 0.504 4.518 1.00 94.75 184 ILE A C 1
ATOM 1509 O O . ILE A 1 184 ? -5.577 0.309 3.418 1.00 94.75 184 ILE A O 1
ATOM 1513 N N . GLU A 1 185 ? -6.255 -0.485 5.407 1.00 93.94 185 GLU A N 1
ATOM 1514 C CA . GLU A 1 185 ? -5.867 -1.877 5.131 1.00 93.94 185 GLU A CA 1
ATOM 1515 C C . GLU A 1 185 ? -6.569 -2.421 3.880 1.00 93.94 185 GLU A C 1
ATOM 1517 O O . GLU A 1 185 ? -5.932 -3.065 3.047 1.00 93.94 185 GLU A O 1
ATOM 1522 N N . MET A 1 186 ? -7.868 -2.150 3.720 1.00 93.94 186 MET A N 1
ATOM 1523 C CA . MET A 1 186 ? -8.640 -2.628 2.571 1.00 93.94 186 MET A CA 1
ATOM 1524 C C . MET A 1 186 ? -8.186 -1.971 1.262 1.00 93.94 186 MET A C 1
ATOM 1526 O O . MET A 1 186 ? -8.008 -2.657 0.254 1.00 93.94 186 MET A O 1
ATOM 1530 N N . LYS A 1 187 ? -7.921 -0.658 1.285 1.00 95.00 187 LYS A N 1
ATOM 1531 C CA . LYS A 1 187 ? -7.336 0.063 0.143 1.00 95.00 187 LYS A CA 1
ATOM 1532 C C . LYS A 1 187 ? -5.955 -0.479 -0.213 1.00 95.00 187 LYS A C 1
ATOM 1534 O O . LYS A 1 187 ? -5.697 -0.749 -1.382 1.00 95.00 187 LYS A O 1
ATOM 1539 N N . MET A 1 188 ? -5.095 -0.685 0.783 1.00 95.62 188 MET A N 1
ATOM 1540 C CA . MET A 1 188 ? -3.756 -1.243 0.595 1.00 95.62 188 MET A CA 1
ATOM 1541 C C . MET A 1 188 ? -3.833 -2.631 -0.048 1.00 95.62 188 MET A C 1
ATOM 1543 O O . MET A 1 188 ? -3.184 -2.857 -1.065 1.00 95.62 188 MET A O 1
ATOM 1547 N N . LYS A 1 189 ? -4.665 -3.538 0.482 1.00 94.31 189 LYS A N 1
ATOM 1548 C CA . LYS A 1 189 ? -4.863 -4.877 -0.099 1.00 94.31 189 LYS A CA 1
ATOM 1549 C C . LYS A 1 189 ? -5.311 -4.798 -1.551 1.00 94.31 189 LYS A C 1
ATOM 1551 O O . LYS A 1 189 ? -4.757 -5.503 -2.386 1.00 94.31 189 LYS A O 1
ATOM 1556 N N . ARG A 1 190 ? -6.235 -3.889 -1.870 1.00 95.00 190 ARG A N 1
ATOM 1557 C CA . ARG A 1 190 ? -6.688 -3.694 -3.248 1.00 95.00 190 ARG A CA 1
ATOM 1558 C C . ARG A 1 190 ? -5.570 -3.255 -4.189 1.00 95.00 190 ARG A C 1
ATOM 1560 O O . ARG A 1 190 ? -5.527 -3.723 -5.321 1.00 95.00 190 ARG A O 1
ATOM 1567 N N . LEU A 1 191 ? -4.681 -2.364 -3.749 1.00 94.94 191 LEU A N 1
ATOM 1568 C CA . LEU A 1 191 ? -3.521 -1.982 -4.557 1.00 94.94 191 LEU A CA 1
ATOM 1569 C C . LEU A 1 191 ? -2.532 -3.142 -4.704 1.00 94.94 191 LEU A C 1
ATOM 1571 O O . LEU A 1 191 ? -2.019 -3.359 -5.796 1.00 94.94 191 LEU A O 1
ATOM 1575 N N . CYS A 1 192 ? -2.308 -3.920 -3.642 1.00 95.06 192 CYS A N 1
ATOM 1576 C CA . CYS A 1 192 ? -1.466 -5.112 -3.705 1.00 95.06 192 CYS A CA 1
ATOM 1577 C C . CYS A 1 192 ? -2.021 -6.172 -4.668 1.00 95.06 192 CYS A C 1
ATOM 1579 O O . CYS A 1 192 ? -1.238 -6.798 -5.364 1.00 95.06 192 CYS A O 1
ATOM 1581 N N . GLU A 1 193 ? -3.344 -6.347 -4.756 1.00 94.44 193 GLU A N 1
ATOM 1582 C CA . GLU A 1 193 ? -3.974 -7.234 -5.749 1.00 94.44 193 GLU A CA 1
ATOM 1583 C C . GLU A 1 193 ? -3.706 -6.780 -7.188 1.00 94.44 193 GLU A C 1
ATOM 1585 O O . GLU A 1 193 ? -3.483 -7.609 -8.065 1.00 94.44 193 GLU A O 1
ATOM 1590 N N . ILE A 1 194 ? -3.734 -5.467 -7.442 1.00 94.06 194 ILE A N 1
ATOM 1591 C CA . ILE A 1 194 ? -3.419 -4.902 -8.764 1.00 94.06 194 ILE A CA 1
ATOM 1592 C C . ILE A 1 194 ? -1.934 -5.120 -9.086 1.00 94.06 194 ILE A C 1
ATOM 1594 O O . ILE A 1 194 ? -1.586 -5.460 -10.210 1.00 94.06 194 ILE A O 1
ATOM 1598 N N . LEU A 1 195 ? -1.069 -4.965 -8.083 1.00 94.88 195 LEU A N 1
ATOM 1599 C CA . LEU A 1 195 ? 0.384 -5.069 -8.205 1.00 94.88 195 LEU A CA 1
ATOM 1600 C C . LEU A 1 195 ? 0.934 -6.481 -7.947 1.00 94.88 195 LEU A C 1
ATOM 1602 O O . LEU A 1 195 ? 2.147 -6.625 -7.794 1.00 94.88 195 LEU A O 1
ATOM 1606 N N . ASP A 1 196 ? 0.093 -7.518 -7.896 1.00 95.19 196 ASP A N 1
ATOM 1607 C CA . ASP A 1 196 ? 0.493 -8.866 -7.462 1.00 95.19 196 ASP A CA 1
ATOM 1608 C C . ASP A 1 196 ? 1.671 -9.410 -8.284 1.00 95.19 196 ASP A C 1
ATOM 1610 O O . ASP A 1 196 ? 2.683 -9.845 -7.731 1.00 95.19 196 ASP A O 1
ATOM 1614 N N . GLU A 1 197 ? 1.615 -9.262 -9.611 1.00 94.44 197 GLU A N 1
ATOM 1615 C CA . GLU A 1 197 ? 2.702 -9.682 -10.500 1.00 94.44 197 GLU A CA 1
ATOM 1616 C C . GLU A 1 197 ? 4.022 -8.952 -10.208 1.00 94.44 197 GLU A C 1
ATOM 1618 O O . GLU A 1 197 ? 5.098 -9.557 -10.242 1.00 94.44 197 GLU A O 1
ATOM 1623 N N . VAL A 1 198 ? 3.960 -7.652 -9.901 1.00 95.25 198 VAL A N 1
ATOM 1624 C CA . VAL A 1 198 ? 5.138 -6.837 -9.572 1.00 95.25 198 VAL A CA 1
ATOM 1625 C C . VAL A 1 198 ? 5.691 -7.238 -8.205 1.00 95.25 198 VAL A C 1
ATOM 1627 O O . VAL A 1 198 ? 6.908 -7.347 -8.044 1.00 95.25 198 VAL A O 1
ATOM 1630 N N . ILE A 1 199 ? 4.825 -7.522 -7.230 1.00 96.19 199 ILE A N 1
ATOM 1631 C CA . ILE A 1 199 ? 5.210 -7.997 -5.893 1.00 96.19 199 ILE A CA 1
ATOM 1632 C C . ILE A 1 199 ? 5.922 -9.349 -5.992 1.00 96.19 199 ILE A C 1
ATOM 1634 O O . ILE A 1 199 ? 7.015 -9.500 -5.439 1.00 96.19 199 ILE A O 1
ATOM 1638 N N . VAL A 1 200 ? 5.359 -10.309 -6.734 1.00 95.81 200 VAL A N 1
ATOM 1639 C CA . VAL A 1 200 ? 5.976 -11.627 -6.963 1.00 95.81 200 VAL A CA 1
ATOM 1640 C C . VAL A 1 200 ? 7.354 -11.461 -7.596 1.00 95.81 200 VAL A C 1
ATOM 1642 O O . VAL A 1 200 ? 8.341 -11.992 -7.084 1.00 95.81 200 VAL A O 1
ATOM 1645 N N . ARG A 1 201 ? 7.456 -10.643 -8.647 1.00 95.06 201 ARG A N 1
ATOM 1646 C CA . ARG A 1 201 ? 8.726 -10.384 -9.333 1.00 95.06 201 ARG A CA 1
ATOM 1647 C C . ARG A 1 201 ? 9.763 -9.719 -8.424 1.00 95.06 201 ARG A C 1
ATOM 1649 O O . ARG A 1 201 ? 10.941 -10.061 -8.475 1.00 95.06 201 ARG A O 1
ATOM 1656 N N . THR A 1 202 ? 9.329 -8.786 -7.580 1.00 95.19 202 THR A N 1
ATOM 1657 C CA . THR A 1 202 ? 10.181 -8.092 -6.599 1.00 95.19 202 THR A CA 1
ATOM 1658 C C . THR A 1 202 ? 10.717 -9.063 -5.558 1.00 95.19 202 THR A C 1
ATOM 1660 O O . THR A 1 202 ? 11.905 -9.033 -5.236 1.00 95.19 202 THR A O 1
ATOM 1663 N N . LYS A 1 203 ? 9.864 -9.963 -5.063 1.00 95.12 203 LYS A N 1
ATOM 1664 C CA . LYS A 1 203 ? 10.260 -11.004 -4.119 1.00 95.12 203 LYS A CA 1
ATOM 1665 C C . LYS A 1 203 ? 11.298 -11.944 -4.731 1.00 95.12 203 LYS A C 1
ATOM 1667 O O . LYS A 1 203 ? 12.343 -12.155 -4.124 1.00 95.12 203 LYS A O 1
ATOM 1672 N N . GLU A 1 204 ? 11.041 -12.468 -5.926 1.00 93.69 204 GLU A N 1
ATOM 1673 C CA . GLU A 1 204 ? 11.984 -13.354 -6.622 1.00 93.69 204 GLU A CA 1
ATOM 1674 C C . GLU A 1 204 ? 13.326 -12.662 -6.885 1.00 93.69 204 GLU A C 1
ATOM 1676 O O . GLU A 1 204 ? 14.381 -13.276 -6.744 1.00 93.69 204 GLU A O 1
ATOM 1681 N N . ASN A 1 205 ? 13.304 -11.375 -7.244 1.00 91.38 205 ASN A N 1
ATOM 1682 C CA . ASN A 1 205 ? 14.513 -10.576 -7.424 1.00 91.38 205 ASN A CA 1
ATOM 1683 C C . ASN A 1 205 ? 15.300 -10.429 -6.114 1.00 91.38 205 ASN A C 1
ATOM 1685 O O . ASN A 1 205 ? 16.514 -10.612 -6.099 1.00 91.38 205 ASN A O 1
ATOM 1689 N N . ALA A 1 206 ? 14.614 -10.159 -5.001 1.00 90.94 206 ALA A N 1
ATOM 1690 C CA . ALA A 1 206 ? 15.242 -10.099 -3.685 1.00 90.94 206 ALA A CA 1
ATOM 1691 C C . ALA A 1 206 ? 15.869 -11.444 -3.282 1.00 90.94 206 ALA A C 1
ATOM 1693 O O . ALA A 1 206 ? 16.992 -11.471 -2.788 1.00 90.94 206 ALA A O 1
ATOM 1694 N N . GLU A 1 207 ? 15.179 -12.562 -3.524 1.00 91.44 207 GLU A N 1
ATOM 1695 C CA . GLU A 1 207 ? 15.698 -13.908 -3.245 1.00 91.44 207 GLU A CA 1
ATOM 1696 C C . GLU A 1 207 ? 16.919 -14.246 -4.107 1.00 91.44 207 GLU A C 1
ATOM 1698 O O . GLU A 1 207 ? 17.900 -14.779 -3.591 1.00 91.44 207 GLU A O 1
ATOM 1703 N N . LYS A 1 208 ? 16.905 -13.879 -5.394 1.00 88.25 208 LYS A N 1
ATOM 1704 C CA . LYS A 1 208 ? 18.065 -14.039 -6.282 1.00 88.25 208 LYS A CA 1
ATOM 1705 C C . LYS A 1 208 ? 19.261 -13.244 -5.774 1.00 88.25 208 LYS A C 1
ATOM 1707 O O . LYS A 1 208 ? 20.319 -13.838 -5.577 1.00 88.25 208 LYS A O 1
ATOM 1712 N N . LYS A 1 209 ? 19.077 -11.953 -5.466 1.00 84.50 209 LYS A N 1
ATOM 1713 C CA . LYS A 1 209 ? 20.154 -11.070 -4.985 1.00 84.50 209 LYS A CA 1
ATOM 1714 C C . LYS A 1 209 ? 20.791 -11.550 -3.674 1.00 84.50 209 LYS A C 1
ATOM 1716 O O . LYS A 1 209 ? 21.972 -11.310 -3.462 1.00 84.50 209 LYS A O 1
ATOM 1721 N N . LEU A 1 210 ? 20.064 -12.293 -2.834 1.00 80.19 210 LEU A N 1
ATOM 1722 C CA . LEU A 1 210 ? 20.627 -12.926 -1.629 1.00 80.19 210 LEU A CA 1
ATOM 1723 C C . LEU A 1 210 ? 21.605 -14.074 -1.931 1.00 80.19 210 LEU A C 1
ATOM 1725 O O . LEU A 1 210 ? 22.442 -14.395 -1.090 1.00 80.19 210 LEU A O 1
ATOM 1729 N N . THR A 1 211 ? 21.488 -14.712 -3.096 1.00 80.69 211 THR A N 1
ATOM 1730 C CA . THR A 1 211 ? 22.326 -15.858 -3.492 1.00 80.69 211 THR A CA 1
ATOM 1731 C C . THR A 1 211 ? 23.517 -15.483 -4.368 1.00 80.69 211 THR A C 1
ATOM 1733 O O . THR A 1 211 ? 24.373 -16.333 -4.607 1.00 80.69 211 THR A O 1
ATOM 1736 N N . LEU A 1 212 ? 23.584 -14.230 -4.824 1.00 76.75 212 LEU A N 1
ATOM 1737 C CA . LEU A 1 212 ? 24.648 -13.747 -5.696 1.00 76.75 212 LEU A CA 1
ATOM 1738 C C . LEU A 1 212 ? 25.955 -13.547 -4.930 1.00 76.75 212 LEU A C 1
ATOM 1740 O O . LEU A 1 212 ? 25.989 -13.081 -3.786 1.00 76.75 212 LEU A O 1
ATOM 1744 N N . THR A 1 213 ? 27.055 -13.862 -5.599 1.00 73.88 213 THR A N 1
ATOM 1745 C CA . THR A 1 213 ? 28.387 -13.446 -5.165 1.00 73.88 213 THR A CA 1
ATOM 1746 C C . THR A 1 213 ? 28.591 -11.946 -5.409 1.00 73.88 213 THR A C 1
ATOM 1748 O O . THR A 1 213 ? 27.839 -11.304 -6.140 1.00 73.88 213 THR A O 1
ATOM 1751 N N . TYR A 1 214 ? 29.618 -11.360 -4.784 1.00 70.25 214 TYR A N 1
ATOM 1752 C CA . TYR A 1 214 ? 29.943 -9.940 -4.970 1.00 70.25 214 TYR A CA 1
ATOM 1753 C C . TYR A 1 214 ? 30.182 -9.584 -6.448 1.00 70.25 214 TYR A C 1
ATOM 1755 O O . TYR A 1 214 ? 29.670 -8.574 -6.915 1.00 70.25 214 TYR A O 1
ATOM 1763 N N . GLU A 1 215 ? 30.893 -10.445 -7.182 1.00 70.38 215 GLU A N 1
ATOM 1764 C CA . GLU A 1 215 ? 31.202 -10.247 -8.606 1.00 70.38 215 GLU A CA 1
ATOM 1765 C C . GLU A 1 215 ? 29.933 -10.257 -9.474 1.00 70.38 215 GLU A C 1
ATOM 1767 O O . GLU A 1 215 ? 29.789 -9.438 -10.376 1.00 70.38 215 GLU A O 1
ATOM 1772 N N . GLU A 1 216 ? 28.973 -11.134 -9.168 1.00 77.81 216 GLU A N 1
ATOM 1773 C CA . GLU A 1 216 ? 27.698 -11.200 -9.892 1.00 77.81 216 GLU A CA 1
ATOM 1774 C C . GLU A 1 216 ? 26.776 -10.013 -9.550 1.00 77.81 216 GLU A C 1
ATOM 1776 O O . GLU A 1 216 ? 26.090 -9.500 -10.430 1.00 77.81 216 GLU A O 1
ATOM 1781 N N . MET A 1 217 ? 26.793 -9.521 -8.303 1.00 72.00 217 MET A N 1
ATOM 1782 C CA . MET A 1 217 ? 26.073 -8.295 -7.916 1.00 72.00 217 MET A CA 1
ATOM 1783 C C . MET A 1 217 ? 26.628 -7.035 -8.592 1.00 72.00 217 MET A C 1
ATOM 1785 O O . MET A 1 217 ? 25.864 -6.113 -8.886 1.00 72.00 217 MET A O 1
ATOM 1789 N N . GLU A 1 218 ? 27.946 -6.961 -8.785 1.00 73.12 218 GLU A N 1
ATOM 1790 C CA . GLU A 1 218 ? 28.601 -5.837 -9.462 1.00 73.12 218 GLU A CA 1
ATOM 1791 C C . GLU A 1 218 ? 28.269 -5.850 -10.961 1.00 73.12 218 GLU A C 1
ATOM 1793 O O . GLU A 1 218 ? 27.844 -4.826 -11.492 1.00 73.12 218 GLU A O 1
ATOM 1798 N N . ALA A 1 219 ? 28.308 -7.025 -11.600 1.00 73.44 219 ALA A N 1
ATOM 1799 C CA . ALA A 1 219 ? 27.899 -7.197 -12.993 1.00 73.44 219 ALA A CA 1
ATOM 1800 C C . ALA A 1 219 ? 26.413 -6.860 -13.238 1.00 73.44 219 ALA A C 1
ATOM 1802 O O . ALA A 1 219 ? 26.107 -6.142 -14.186 1.00 73.44 219 ALA A O 1
ATOM 1803 N N . GLU A 1 220 ? 25.483 -7.302 -12.376 1.00 73.94 220 GLU A N 1
ATOM 1804 C CA . GLU A 1 220 ? 24.058 -6.938 -12.510 1.00 73.94 220 GLU A CA 1
ATOM 1805 C C . GLU A 1 220 ? 23.827 -5.426 -12.381 1.00 73.94 220 GLU A C 1
ATOM 1807 O O . GLU A 1 220 ? 22.975 -4.868 -13.071 1.00 73.94 220 GLU A O 1
ATOM 1812 N N . ARG A 1 221 ? 24.571 -4.746 -11.499 1.00 70.69 221 ARG A N 1
ATOM 1813 C CA . ARG A 1 221 ? 24.478 -3.287 -11.358 1.00 70.69 221 ARG A CA 1
ATOM 1814 C C . ARG A 1 221 ? 24.972 -2.584 -12.619 1.00 70.69 221 ARG A C 1
ATOM 1816 O O . ARG A 1 221 ? 24.309 -1.657 -13.071 1.00 70.69 221 ARG A O 1
ATOM 1823 N N . GLU A 1 222 ? 26.105 -3.017 -13.168 1.00 74.44 222 GLU A N 1
ATOM 1824 C CA . GLU A 1 222 ? 26.631 -2.470 -14.421 1.00 74.44 222 GLU A CA 1
ATOM 1825 C C . GLU A 1 222 ? 25.643 -2.690 -15.577 1.00 74.44 222 GLU A C 1
ATOM 1827 O O . GLU A 1 222 ? 25.398 -1.772 -16.354 1.00 74.44 222 GLU A O 1
ATOM 1832 N N . GLU A 1 223 ? 25.005 -3.861 -15.665 1.00 72.00 223 GLU A N 1
ATOM 1833 C CA . GLU A 1 223 ? 23.962 -4.123 -16.664 1.00 72.00 223 GLU A CA 1
ATOM 1834 C C . GLU A 1 223 ? 22.713 -3.244 -16.466 1.00 72.00 223 GLU A C 1
ATOM 1836 O O . GLU A 1 223 ? 22.198 -2.700 -17.446 1.00 72.00 223 GLU A O 1
ATOM 1841 N N . GLU A 1 224 ? 22.238 -3.058 -15.226 1.00 66.88 224 GLU A N 1
ATOM 1842 C CA . GLU A 1 224 ? 21.118 -2.154 -14.907 1.00 66.88 224 GLU A CA 1
ATOM 1843 C C . GLU A 1 224 ? 21.449 -0.690 -15.277 1.00 66.88 224 GLU A C 1
ATOM 1845 O O . GLU A 1 224 ? 20.591 0.010 -15.823 1.00 66.88 224 GLU A O 1
ATOM 1850 N N . GLU A 1 225 ? 22.680 -0.228 -15.025 1.00 68.06 225 GLU A N 1
ATOM 1851 C CA . GLU A 1 225 ? 23.153 1.119 -15.389 1.00 68.06 225 GLU A CA 1
ATOM 1852 C C . GLU A 1 225 ? 23.245 1.299 -16.913 1.00 68.06 225 GLU A C 1
ATOM 1854 O O . GLU A 1 225 ? 22.713 2.272 -17.450 1.00 68.06 225 GLU A O 1
ATOM 1859 N N 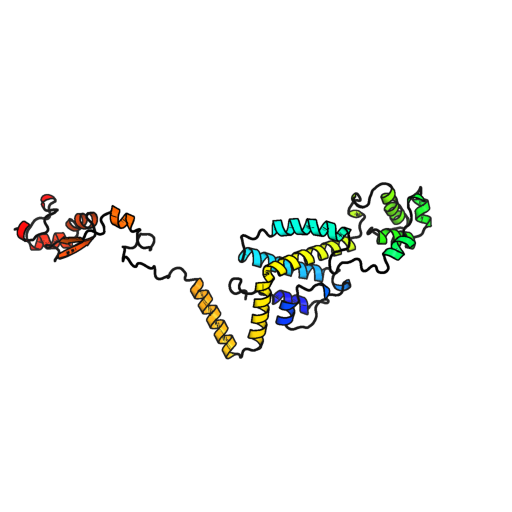. VAL A 1 226 ? 23.824 0.333 -17.632 1.00 63.53 226 VAL A N 1
ATOM 1860 C CA . VAL A 1 226 ? 23.917 0.365 -19.104 1.00 63.53 226 VAL A CA 1
ATOM 1861 C C . VAL A 1 226 ? 22.531 0.313 -19.752 1.00 63.53 226 VAL A C 1
ATOM 1863 O O . VAL A 1 226 ? 22.288 0.994 -20.751 1.00 63.53 226 VAL A O 1
ATOM 1866 N N . GLN A 1 227 ? 21.601 -0.465 -19.193 1.00 59.59 227 GLN A N 1
ATOM 1867 C CA . GLN A 1 227 ? 20.232 -0.523 -19.698 1.00 59.59 227 GLN A CA 1
ATOM 1868 C C . GLN A 1 227 ? 19.496 0.809 -19.481 1.00 59.59 227 GLN A C 1
ATOM 1870 O O . GLN A 1 227 ? 18.841 1.291 -20.407 1.00 59.59 227 GLN A O 1
ATOM 1875 N N . ALA A 1 228 ? 19.642 1.431 -18.307 1.00 58.22 228 ALA A N 1
ATOM 1876 C CA . ALA A 1 228 ? 19.056 2.740 -18.018 1.00 58.22 228 ALA A CA 1
ATOM 1877 C C . ALA A 1 228 ? 19.599 3.846 -18.942 1.00 58.22 228 ALA A C 1
ATOM 1879 O O . ALA A 1 228 ? 18.818 4.670 -19.421 1.00 58.22 228 ALA A O 1
ATOM 1880 N N . ASP A 1 229 ? 20.899 3.828 -19.252 1.00 53.38 229 ASP A N 1
ATOM 1881 C CA . ASP A 1 229 ? 21.504 4.753 -20.219 1.00 53.38 229 ASP A CA 1
ATOM 1882 C C . ASP A 1 229 ? 20.992 4.501 -21.649 1.00 53.38 229 ASP A C 1
ATOM 1884 O O . ASP A 1 229 ? 20.727 5.448 -22.386 1.00 53.38 229 ASP A O 1
ATOM 1888 N N . SER A 1 230 ? 20.764 3.240 -22.037 1.00 51.75 230 SER A N 1
ATOM 1889 C CA . SER A 1 230 ? 20.260 2.902 -23.378 1.00 51.75 230 SER A CA 1
ATOM 1890 C C . SER A 1 230 ? 18.791 3.279 -23.622 1.00 51.75 230 SER A C 1
ATOM 1892 O O . SER A 1 230 ? 18.428 3.590 -24.754 1.00 51.75 230 SER A O 1
ATOM 1894 N N . GLU A 1 231 ? 17.946 3.291 -22.585 1.00 48.97 231 GLU A N 1
ATOM 1895 C CA . GLU A 1 231 ? 16.546 3.749 -22.679 1.00 48.97 231 GLU A CA 1
ATOM 1896 C C . GLU A 1 231 ? 16.420 5.281 -22.554 1.00 48.97 231 GLU A C 1
ATOM 1898 O O . GLU A 1 231 ? 15.410 5.856 -22.961 1.00 48.97 231 GLU A O 1
ATOM 1903 N N . SER A 1 232 ? 17.455 5.956 -22.039 1.00 40.31 232 SER A N 1
ATOM 1904 C CA . SER A 1 232 ? 17.573 7.420 -22.046 1.00 40.31 232 SER A CA 1
ATOM 1905 C C . SER A 1 232 ? 18.049 7.980 -23.393 1.00 40.31 232 SER A C 1
ATOM 1907 O O . SER A 1 232 ? 17.862 9.172 -23.638 1.00 40.31 232 SER A O 1
ATOM 1909 N N . ASP A 1 233 ? 18.661 7.156 -24.247 1.00 38.06 233 ASP A N 1
ATOM 1910 C CA . ASP A 1 233 ? 19.298 7.571 -25.505 1.00 38.06 233 ASP A CA 1
ATOM 1911 C C . ASP A 1 233 ? 18.442 7.224 -26.740 1.00 38.06 233 ASP A C 1
ATOM 1913 O O . ASP A 1 233 ? 18.932 6.870 -27.814 1.00 38.06 233 ASP A O 1
ATOM 1917 N N . ASP A 1 234 ? 17.117 7.363 -26.608 1.00 45.31 234 ASP A N 1
ATOM 1918 C CA . ASP A 1 234 ? 16.141 7.206 -27.700 1.00 45.31 234 ASP A CA 1
ATOM 1919 C C . ASP A 1 234 ? 16.204 8.365 -28.734 1.00 45.31 234 ASP A C 1
ATOM 1921 O O . ASP A 1 234 ? 15.254 8.617 -29.481 1.00 45.31 234 ASP A O 1
ATOM 1925 N N . GLU A 1 235 ? 17.330 9.088 -28.796 1.00 45.62 235 GLU A N 1
ATOM 1926 C CA . GLU A 1 235 ? 17.665 10.044 -29.859 1.00 45.62 235 GLU A CA 1
ATOM 1927 C C . GLU A 1 235 ? 18.561 9.432 -30.956 1.00 45.62 235 GLU A C 1
ATOM 1929 O O . GLU A 1 235 ? 18.576 9.959 -32.071 1.00 45.62 235 GLU A O 1
ATOM 1934 N N . ASP A 1 236 ? 19.194 8.274 -30.721 1.00 48.62 236 ASP A N 1
ATOM 1935 C CA . ASP A 1 236 ? 20.111 7.625 -31.677 1.00 48.62 236 ASP A CA 1
ATOM 1936 C C . ASP A 1 236 ? 19.607 6.267 -32.214 1.00 48.62 236 ASP A C 1
ATOM 1938 O O . ASP A 1 236 ? 20.374 5.403 -32.660 1.00 48.62 236 ASP A O 1
ATOM 1942 N N . GLN A 1 237 ? 18.284 6.076 -32.294 1.00 52.91 237 GLN A N 1
ATOM 1943 C CA . GLN A 1 237 ? 17.729 4.999 -33.118 1.00 52.91 237 GLN A CA 1
ATOM 1944 C C . GLN A 1 237 ? 18.163 5.192 -34.579 1.00 52.91 237 GLN A C 1
ATOM 1946 O O . GLN A 1 237 ? 17.783 6.160 -35.239 1.00 52.91 237 GLN A O 1
ATOM 1951 N N . GLN A 1 238 ? 18.923 4.235 -35.120 1.00 55.03 238 GLN A N 1
ATOM 1952 C CA . GLN A 1 238 ? 19.287 4.158 -36.537 1.00 55.03 238 GLN A CA 1
ATOM 1953 C C . GLN A 1 238 ? 18.015 4.237 -37.405 1.00 55.03 238 GLN A C 1
ATOM 1955 O O . GLN A 1 238 ? 17.329 3.236 -37.622 1.00 55.03 238 GLN A O 1
ATOM 1960 N N . ILE A 1 239 ? 17.665 5.436 -37.885 1.00 58.34 239 ILE A N 1
ATOM 1961 C CA . ILE A 1 239 ? 16.384 5.661 -38.561 1.00 58.34 239 ILE A CA 1
ATOM 1962 C C . ILE A 1 239 ? 16.338 4.804 -39.832 1.00 58.34 239 ILE A C 1
ATOM 1964 O O . ILE A 1 239 ? 17.045 5.063 -40.812 1.00 58.34 239 ILE A O 1
ATOM 1968 N N . TYR A 1 240 ? 15.500 3.764 -39.811 1.00 62.97 240 TYR A N 1
ATOM 1969 C CA . TYR A 1 240 ? 15.364 2.784 -40.884 1.00 62.97 240 TYR A CA 1
ATOM 1970 C C . TYR A 1 240 ? 14.898 3.467 -42.181 1.00 62.97 240 TYR A C 1
ATOM 1972 O O . TYR A 1 240 ? 13.718 3.765 -42.371 1.00 62.97 240 TYR A O 1
ATOM 1980 N N . ASN A 1 241 ? 15.846 3.724 -43.091 1.00 73.81 241 ASN A N 1
ATOM 1981 C CA . ASN A 1 241 ? 15.628 4.390 -44.381 1.00 73.81 241 ASN A CA 1
ATOM 1982 C C . ASN A 1 241 ? 15.929 3.449 -45.567 1.00 73.81 241 ASN A C 1
ATOM 1984 O O . ASN A 1 241 ? 16.879 3.668 -46.328 1.00 73.81 241 ASN A O 1
ATOM 1988 N N . PRO A 1 242 ? 15.123 2.393 -45.766 1.00 73.19 242 PRO A N 1
ATOM 1989 C CA . PRO A 1 242 ? 15.353 1.385 -46.804 1.00 73.19 242 PRO A CA 1
ATOM 1990 C C . PRO A 1 242 ? 15.257 1.957 -48.227 1.00 73.19 242 PRO A C 1
ATOM 1992 O O . PRO A 1 242 ? 15.830 1.404 -49.163 1.00 73.19 242 PRO A O 1
ATOM 1995 N N . LEU A 1 243 ? 14.562 3.087 -48.395 1.00 68.62 243 LEU A N 1
ATOM 1996 C CA . LEU A 1 243 ? 14.381 3.779 -49.674 1.00 68.62 243 LEU A CA 1
ATOM 1997 C C . LEU A 1 243 ? 15.443 4.862 -49.935 1.00 68.62 243 LEU A C 1
ATOM 1999 O O . LEU A 1 243 ? 15.372 5.530 -50.967 1.00 68.62 243 LEU A O 1
ATOM 2003 N N . LYS A 1 244 ? 16.413 5.044 -49.021 1.00 69.06 244 LYS A N 1
ATOM 2004 C CA . LYS A 1 244 ? 17.461 6.083 -49.071 1.00 69.06 244 LYS A CA 1
ATOM 2005 C C . LYS A 1 244 ? 16.907 7.472 -49.416 1.00 69.06 244 LYS A C 1
ATOM 2007 O O . LYS A 1 244 ? 17.498 8.217 -50.199 1.00 69.06 244 LYS A O 1
ATOM 2012 N N . LEU A 1 245 ? 15.745 7.811 -48.857 1.00 79.06 245 LEU A N 1
ATOM 2013 C CA . LEU A 1 245 ? 15.114 9.107 -49.081 1.00 79.06 245 LEU A CA 1
ATOM 2014 C C . LEU A 1 245 ? 15.918 10.205 -48.368 1.00 79.06 245 LEU A C 1
ATOM 2016 O O . LEU A 1 245 ? 16.454 9.948 -47.288 1.00 79.06 245 LEU A O 1
ATOM 2020 N N . PRO A 1 246 ? 16.014 11.419 -48.937 1.00 74.94 246 PRO A N 1
ATOM 2021 C CA . PRO A 1 246 ? 16.655 12.547 -48.268 1.00 74.94 246 PRO A CA 1
ATOM 2022 C C . PRO A 1 246 ? 16.035 12.815 -46.891 1.00 74.94 246 PRO A C 1
ATOM 2024 O O . PRO A 1 246 ? 14.826 12.664 -46.716 1.00 74.94 246 PRO A O 1
ATOM 2027 N N . MET A 1 247 ? 16.848 13.233 -45.924 1.00 77.50 247 MET A N 1
ATOM 2028 C CA . MET A 1 247 ? 16.363 13.559 -44.581 1.00 77.50 247 MET A CA 1
ATOM 2029 C C . MET A 1 247 ? 15.655 14.916 -44.591 1.00 77.50 247 MET A C 1
ATOM 2031 O O . MET A 1 247 ? 16.097 15.860 -45.254 1.00 77.50 247 MET A O 1
ATOM 2035 N N . GLY A 1 248 ? 14.519 14.995 -43.904 1.00 74.25 248 GLY A N 1
ATOM 2036 C CA . GLY A 1 248 ? 13.783 16.235 -43.698 1.00 74.25 248 GLY A CA 1
ATOM 2037 C C . GLY A 1 248 ? 14.452 17.135 -42.661 1.00 74.25 248 GLY A C 1
ATOM 2038 O O . GLY A 1 248 ? 15.463 16.788 -42.059 1.00 74.25 248 GLY A O 1
ATOM 2039 N N . TRP A 1 249 ? 13.847 18.298 -42.422 1.00 67.50 249 TRP A N 1
ATOM 2040 C CA . TRP A 1 249 ? 14.263 19.224 -41.360 1.00 67.50 249 TRP A CA 1
ATOM 2041 C C . TRP A 1 249 ? 14.071 18.648 -39.944 1.00 67.50 249 TRP A C 1
ATOM 2043 O O . TRP A 1 249 ? 14.683 19.138 -39.007 1.00 67.50 249 TRP A O 1
ATOM 2053 N N . ASP A 1 250 ? 13.254 17.599 -39.825 1.00 69.50 250 ASP A N 1
ATOM 2054 C CA . ASP A 1 250 ? 12.932 16.857 -38.599 1.00 69.50 250 ASP A CA 1
ATOM 2055 C C . ASP A 1 250 ? 13.864 15.644 -38.378 1.00 69.50 250 ASP A C 1
ATOM 2057 O O . ASP A 1 250 ? 13.533 14.708 -37.662 1.00 69.50 250 ASP A O 1
ATOM 2061 N N . GLY A 1 251 ? 14.982 15.557 -39.113 1.00 68.69 251 GLY A N 1
ATOM 2062 C CA . GLY A 1 251 ? 15.931 14.439 -39.013 1.00 68.69 251 GLY A CA 1
ATOM 2063 C C . GLY A 1 251 ? 15.417 13.089 -39.536 1.00 68.69 251 GLY A C 1
ATOM 2064 O O . GLY A 1 251 ? 16.214 12.181 -39.723 1.00 68.69 251 GLY A O 1
ATOM 2065 N N . LYS A 1 252 ? 14.123 12.941 -39.850 1.00 80.94 252 LYS A N 1
ATOM 2066 C CA . LYS A 1 252 ? 13.510 11.715 -40.399 1.00 80.94 252 LYS A CA 1
ATOM 2067 C C . LYS A 1 252 ? 13.497 11.704 -41.940 1.00 80.94 252 LYS A C 1
ATOM 2069 O O . LYS A 1 252 ? 13.420 12.775 -42.551 1.00 80.94 252 LYS A O 1
ATOM 2074 N N . PRO A 1 253 ? 13.531 10.528 -42.606 1.00 79.88 253 PRO A N 1
ATOM 2075 C CA . PRO A 1 253 ? 13.393 10.425 -44.058 1.00 79.88 253 PRO A CA 1
ATOM 2076 C C . PRO A 1 253 ? 12.114 11.114 -44.533 1.00 79.88 253 PRO A C 1
ATOM 2078 O O . PRO A 1 253 ? 11.035 10.874 -43.985 1.00 79.88 253 PRO A O 1
ATOM 2081 N N . ILE A 1 254 ? 12.212 11.967 -45.557 1.00 79.12 254 ILE A N 1
ATOM 2082 C CA . ILE A 1 254 ? 11.022 12.641 -46.085 1.00 79.12 254 ILE A CA 1
ATOM 2083 C C . ILE A 1 254 ? 9.997 11.609 -46.580 1.00 79.12 254 ILE A C 1
ATOM 2085 O O . ILE A 1 254 ? 10.378 10.600 -47.179 1.00 79.12 254 ILE A O 1
ATOM 2089 N N . PRO A 1 255 ? 8.689 11.856 -46.412 1.00 81.94 255 PRO A N 1
ATOM 2090 C CA . PRO A 1 255 ? 7.671 10.94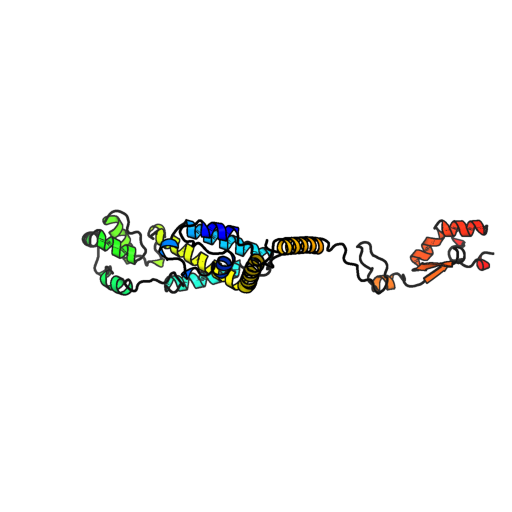9 -46.920 1.00 81.94 255 PRO A CA 1
ATOM 2091 C C . PRO A 1 255 ? 7.799 10.697 -48.432 1.00 81.94 255 PRO A C 1
ATOM 2093 O O . PRO A 1 255 ? 7.988 11.621 -49.227 1.00 81.94 255 PRO A O 1
ATOM 2096 N N . TYR A 1 256 ? 7.624 9.443 -48.856 1.00 76.25 256 TYR A N 1
ATOM 2097 C CA . TYR A 1 256 ? 7.790 9.024 -50.257 1.00 76.25 256 TYR A CA 1
ATOM 2098 C C . TYR A 1 256 ? 6.875 9.772 -51.247 1.00 76.25 256 TYR A C 1
ATOM 2100 O O . TYR A 1 256 ? 7.256 10.040 -52.389 1.00 76.25 256 TYR A O 1
ATOM 2108 N N . TRP A 1 257 ? 5.671 10.158 -50.819 1.00 79.19 257 TRP A N 1
ATOM 2109 C CA . TRP A 1 257 ? 4.755 10.950 -51.644 1.00 79.19 257 TRP A CA 1
ATOM 2110 C C . TRP A 1 257 ? 5.276 12.375 -51.881 1.00 79.19 257 TRP A C 1
ATOM 2112 O O . TRP A 1 257 ? 5.112 12.897 -52.980 1.00 79.19 257 TRP A O 1
ATOM 2122 N N . LEU A 1 258 ? 5.959 12.977 -50.902 1.00 76.56 258 LEU A N 1
ATOM 2123 C CA . LEU A 1 258 ? 6.563 14.307 -51.014 1.00 76.56 258 LEU A CA 1
ATOM 2124 C C . LEU A 1 258 ? 7.776 14.272 -51.954 1.00 76.56 258 LEU A C 1
ATOM 2126 O O . LEU A 1 258 ? 7.952 15.159 -52.791 1.00 76.56 258 LEU A O 1
ATOM 2130 N N . TYR A 1 259 ? 8.561 13.194 -51.876 1.00 76.06 259 TYR A N 1
ATOM 2131 C CA . TYR A 1 259 ? 9.633 12.893 -52.825 1.00 76.06 259 TYR A CA 1
ATOM 2132 C C . TYR A 1 259 ? 9.116 12.784 -54.270 1.00 76.06 259 TYR A C 1
ATOM 2134 O O . TYR A 1 259 ? 9.688 13.392 -55.180 1.00 76.06 259 TYR A O 1
ATOM 2142 N N . LYS A 1 260 ? 7.994 12.077 -54.479 1.00 72.06 260 LYS A N 1
ATOM 2143 C CA . LYS A 1 260 ? 7.318 11.994 -55.785 1.00 72.06 260 LYS A CA 1
ATOM 2144 C C . LYS A 1 260 ? 6.738 13.333 -56.243 1.00 72.06 260 LYS A C 1
ATOM 2146 O O . LYS A 1 260 ? 6.918 13.689 -57.403 1.00 72.06 260 LYS A O 1
ATOM 2151 N N . LEU A 1 261 ? 6.086 14.080 -55.353 1.00 73.88 261 LEU A N 1
ATOM 2152 C CA . LEU A 1 261 ? 5.442 15.359 -55.666 1.00 73.88 261 LEU A CA 1
ATOM 2153 C C . LEU A 1 261 ? 6.453 16.413 -56.132 1.00 73.88 261 LEU A C 1
ATOM 2155 O O . LEU A 1 261 ? 6.208 17.122 -57.105 1.00 73.88 261 LEU A O 1
ATOM 2159 N N . HIS A 1 262 ? 7.606 16.499 -55.468 1.00 69.12 262 HIS A N 1
ATOM 2160 C CA . HIS A 1 262 ? 8.666 17.442 -55.834 1.00 69.12 262 HIS A CA 1
ATOM 2161 C C . HIS A 1 262 ? 9.606 16.927 -56.933 1.00 69.12 262 HIS A C 1
ATOM 2163 O O . HIS A 1 262 ? 10.581 17.604 -57.269 1.00 69.12 262 HIS A O 1
ATOM 2169 N N . GLY A 1 263 ? 9.330 15.747 -57.502 1.00 70.12 263 GLY A N 1
ATOM 2170 C CA . GLY A 1 263 ? 10.121 15.164 -58.585 1.00 70.12 263 GLY A CA 1
ATOM 2171 C C . GLY A 1 263 ? 11.567 14.853 -58.192 1.00 70.12 263 GLY A C 1
ATOM 2172 O O . GLY A 1 263 ? 12.423 14.768 -59.068 1.00 70.12 263 GLY A O 1
ATOM 2173 N N . LEU A 1 264 ? 11.855 14.684 -56.896 1.00 72.25 264 LEU A N 1
ATOM 2174 C CA . LEU A 1 264 ? 13.205 14.456 -56.360 1.00 72.25 264 LEU A CA 1
ATOM 2175 C C . LEU A 1 264 ? 13.818 13.120 -56.822 1.00 72.25 264 LEU A C 1
ATOM 2177 O O . LEU A 1 264 ? 15.015 12.921 -56.670 1.00 72.25 264 LEU A O 1
ATOM 2181 N N . GLY A 1 265 ? 13.026 12.219 -57.413 1.00 68.06 265 GLY A N 1
ATOM 2182 C CA . GLY A 1 265 ? 13.510 10.967 -58.005 1.00 68.06 265 GLY A CA 1
ATOM 2183 C C . GLY A 1 265 ? 13.886 11.015 -59.476 1.00 68.06 265 GLY A C 1
ATOM 2184 O O . GLY A 1 265 ? 14.289 9.992 -60.023 1.00 68.06 265 GLY A O 1
ATOM 2185 N N . GLN A 1 266 ? 13.774 12.173 -60.125 1.00 75.81 266 GLN A N 1
ATOM 2186 C CA . GLN A 1 266 ? 14.231 12.339 -61.498 1.00 75.81 266 GLN A CA 1
ATOM 2187 C C . GLN A 1 266 ? 15.689 12.811 -61.504 1.00 75.81 266 GLN A C 1
ATOM 2189 O O . GLN A 1 266 ? 16.000 13.895 -61.009 1.00 75.81 266 GLN A O 1
ATOM 2194 N N . GLU A 1 267 ? 16.581 11.984 -62.048 1.00 81.19 267 GLU A N 1
ATOM 2195 C CA . GLU A 1 267 ? 18.000 12.304 -62.204 1.00 81.19 267 GLU A CA 1
ATOM 2196 C C . GLU A 1 267 ? 18.209 13.210 -63.430 1.00 81.19 267 GLU A C 1
ATOM 2198 O O . GLU A 1 267 ? 17.793 12.880 -64.541 1.00 81.19 267 GLU A O 1
ATOM 2203 N N . PHE A 1 268 ? 18.884 14.344 -63.237 1.00 83.62 268 PHE A N 1
ATOM 2204 C CA . PHE A 1 268 ? 19.309 15.253 -64.300 1.00 83.62 268 PHE A CA 1
ATOM 2205 C C . PHE A 1 268 ? 20.832 15.383 -64.294 1.00 83.62 268 PHE A C 1
ATOM 2207 O O . PHE A 1 268 ? 21.422 15.738 -63.275 1.00 83.62 268 PHE A O 1
ATOM 2214 N N . LYS A 1 269 ? 21.482 15.125 -65.429 1.00 84.81 269 LYS A N 1
ATOM 2215 C CA . LYS A 1 269 ? 22.946 15.194 -65.559 1.00 84.81 269 LYS A CA 1
ATOM 2216 C C . LYS A 1 269 ? 23.364 16.453 -66.304 1.00 84.81 269 LYS A C 1
ATOM 2218 O O . LYS A 1 269 ? 22.722 16.836 -67.278 1.00 84.81 269 LYS A O 1
ATOM 2223 N N . CYS A 1 270 ? 24.448 17.080 -65.852 1.00 87.12 270 CYS A N 1
ATOM 2224 C CA . CYS A 1 270 ? 25.041 18.236 -66.521 1.00 87.12 270 CYS A CA 1
ATOM 2225 C C . CYS A 1 270 ? 26.478 17.929 -66.960 1.00 87.12 270 CYS A C 1
ATOM 2227 O O . CYS A 1 270 ? 27.352 17.736 -66.109 1.00 87.12 270 CYS A O 1
ATOM 2229 N N . GLU A 1 271 ? 26.734 17.899 -68.273 1.00 86.81 271 GLU A N 1
ATOM 2230 C CA . GLU A 1 271 ? 28.059 17.570 -68.827 1.00 86.81 271 GLU A CA 1
ATOM 2231 C C . GLU A 1 271 ? 29.076 18.678 -68.526 1.00 86.81 271 GLU A C 1
ATOM 2233 O O . GLU A 1 271 ? 30.222 18.394 -68.185 1.00 86.81 271 GLU A O 1
ATOM 2238 N N . ILE A 1 272 ? 28.634 19.940 -68.533 1.00 83.25 272 ILE A N 1
ATOM 2239 C CA . ILE A 1 272 ? 29.456 21.124 -68.211 1.00 83.25 272 ILE A CA 1
ATOM 2240 C C . ILE A 1 272 ? 29.970 21.077 -66.760 1.00 83.25 272 ILE A C 1
ATOM 2242 O O . ILE A 1 272 ? 31.047 21.584 -66.453 1.00 83.25 272 ILE A O 1
ATOM 2246 N N . CYS A 1 273 ? 29.232 20.421 -65.860 1.00 84.62 273 CYS A N 1
ATOM 2247 C CA . CYS A 1 273 ? 29.627 20.205 -64.467 1.00 84.62 273 CYS A CA 1
ATOM 2248 C C . CYS A 1 273 ? 30.358 18.870 -64.235 1.00 84.62 273 CYS A C 1
ATOM 2250 O O . CYS A 1 273 ? 30.429 18.420 -63.090 1.00 84.62 273 CYS A O 1
ATOM 2252 N N . GLY A 1 274 ? 30.870 18.223 -65.287 1.00 82.38 274 GLY A N 1
ATOM 2253 C CA . GLY A 1 274 ? 31.575 16.943 -65.188 1.00 82.38 274 GLY A CA 1
ATOM 2254 C C . GLY A 1 274 ? 30.642 15.749 -64.971 1.00 82.38 274 GLY A C 1
ATOM 2255 O O . GLY A 1 274 ? 30.949 14.873 -64.168 1.00 82.38 274 GLY A O 1
ATOM 2256 N N . ASN A 1 275 ? 29.487 15.726 -65.647 1.00 83.69 275 ASN A N 1
ATOM 2257 C CA . ASN A 1 275 ? 28.436 14.702 -65.509 1.00 83.69 275 ASN A CA 1
ATOM 2258 C C . ASN A 1 275 ? 27.860 14.572 -64.090 1.00 83.69 275 ASN A C 1
ATOM 2260 O O . ASN A 1 275 ? 27.355 13.516 -63.698 1.00 83.69 275 ASN A O 1
ATOM 2264 N N . HIS A 1 276 ? 27.896 15.659 -63.319 1.00 82.38 276 HIS A N 1
ATOM 2265 C CA . HIS A 1 276 ? 27.291 15.686 -61.997 1.00 82.38 276 HIS A CA 1
ATOM 2266 C C . HIS A 1 276 ? 25.775 15.473 -62.086 1.00 82.38 276 HIS A C 1
ATOM 2268 O O . HIS A 1 276 ? 25.102 16.067 -62.933 1.00 82.38 276 HIS A O 1
ATOM 2274 N N . SER A 1 277 ? 25.257 14.627 -61.196 1.00 84.62 277 SER A N 1
ATOM 2275 C CA . SER A 1 277 ? 23.851 14.224 -61.171 1.00 84.62 277 SER A CA 1
ATOM 2276 C C . SER A 1 277 ? 23.090 15.040 -60.129 1.00 84.62 277 SER A C 1
ATOM 2278 O O . SER A 1 277 ? 23.488 15.122 -58.968 1.00 84.62 277 SER A O 1
ATOM 2280 N N . TYR A 1 278 ? 22.006 15.672 -60.560 1.00 82.75 278 TYR A N 1
ATOM 2281 C CA . TYR A 1 278 ? 21.123 16.495 -59.745 1.00 82.75 278 TYR A CA 1
ATOM 2282 C C . TYR A 1 278 ? 19.763 15.811 -59.634 1.00 82.75 278 TYR A C 1
ATOM 2284 O O . TYR A 1 278 ? 19.160 15.438 -60.638 1.00 82.75 278 TYR A O 1
ATOM 2292 N N . TRP A 1 279 ? 19.280 15.657 -58.406 1.00 80.75 279 TRP A N 1
ATOM 2293 C CA . TRP A 1 279 ? 18.027 14.971 -58.108 1.00 80.75 279 TRP A CA 1
ATOM 2294 C C . TRP A 1 279 ? 16.884 15.983 -58.013 1.00 80.75 279 TRP A C 1
ATOM 2296 O O . TRP A 1 279 ? 16.820 16.796 -57.089 1.00 80.75 279 TRP A O 1
ATOM 2306 N N . GLY A 1 280 ? 15.994 15.947 -59.002 1.00 81.12 280 GLY A N 1
ATOM 2307 C CA . GLY A 1 280 ? 14.834 16.821 -59.121 1.00 81.12 280 GLY A CA 1
ATOM 2308 C C . GLY A 1 280 ? 15.078 18.143 -59.849 1.00 81.12 280 GLY A C 1
ATOM 2309 O O . GLY A 1 280 ? 16.136 18.774 -59.770 1.00 81.12 280 GLY A O 1
ATOM 2310 N N . ARG A 1 281 ? 14.031 18.596 -60.549 1.00 79.69 281 ARG A N 1
ATOM 2311 C CA . ARG A 1 281 ? 14.077 19.759 -61.450 1.00 79.69 281 ARG A CA 1
ATOM 2312 C C . ARG A 1 281 ? 14.467 21.055 -60.741 1.00 79.69 281 ARG A C 1
ATOM 2314 O O . ARG A 1 281 ? 15.230 21.838 -61.286 1.00 79.69 281 ARG A O 1
ATOM 2321 N N . ARG A 1 282 ? 14.030 21.258 -59.496 1.00 80.19 282 ARG A N 1
ATOM 2322 C CA . ARG A 1 282 ? 14.351 22.473 -58.727 1.00 80.19 282 ARG A CA 1
ATOM 2323 C C . ARG A 1 282 ? 15.829 22.551 -58.324 1.00 80.19 282 ARG A C 1
ATOM 2325 O O . ARG A 1 282 ? 16.414 23.631 -58.358 1.00 80.19 282 ARG A O 1
ATOM 2332 N N . ALA A 1 283 ? 16.432 21.420 -57.947 1.00 81.69 283 ALA A N 1
ATOM 2333 C CA . ALA A 1 283 ? 17.862 21.349 -57.644 1.00 81.69 283 ALA A CA 1
ATOM 2334 C C . ALA A 1 283 ? 18.692 21.575 -58.913 1.00 81.69 283 ALA A C 1
ATOM 2336 O O . ALA A 1 283 ? 19.669 22.322 -58.892 1.00 81.69 283 ALA A O 1
ATOM 2337 N N . TYR A 1 284 ? 18.242 21.006 -60.032 1.00 84.25 284 TYR A N 1
ATOM 2338 C CA . TYR A 1 284 ? 18.833 21.249 -61.339 1.00 84.25 284 TYR A CA 1
ATOM 2339 C C . TYR A 1 284 ? 18.696 22.722 -61.765 1.00 84.25 284 TYR A C 1
ATOM 2341 O O . TYR A 1 284 ? 19.678 23.361 -62.087 1.00 84.25 284 TYR A O 1
ATOM 2349 N N . GLU A 1 285 ? 17.546 23.373 -61.677 1.00 84.69 285 GLU A N 1
ATOM 2350 C CA . GLU A 1 285 ? 17.446 24.789 -62.075 1.00 84.69 285 GLU A CA 1
ATOM 2351 C C . GLU A 1 285 ? 18.302 25.730 -61.206 1.00 84.69 285 GLU A C 1
ATOM 2353 O O . GLU A 1 285 ? 18.815 26.745 -61.686 1.00 84.69 285 GLU A O 1
ATOM 2358 N N . ARG A 1 286 ? 18.516 25.381 -59.931 1.00 84.94 286 ARG A N 1
ATOM 2359 C CA . ARG A 1 286 ? 19.408 26.137 -59.044 1.00 84.94 286 ARG A CA 1
ATOM 2360 C C . ARG A 1 286 ? 20.880 26.010 -59.451 1.00 84.94 286 ARG A C 1
ATOM 2362 O O . ARG A 1 286 ? 21.604 27.001 -59.340 1.00 84.94 286 ARG A O 1
ATOM 2369 N N . HIS A 1 287 ? 21.305 24.851 -59.964 1.00 88.56 287 HIS A N 1
ATOM 2370 C CA . HIS A 1 287 ? 22.718 24.581 -60.249 1.00 88.56 287 HIS A CA 1
ATOM 2371 C C . HIS A 1 287 ? 23.335 25.527 -61.289 1.00 88.56 287 HIS A C 1
ATOM 2373 O O . HIS A 1 287 ? 24.515 25.845 -61.180 1.00 88.56 287 HIS A O 1
ATOM 2379 N N . PHE A 1 288 ? 22.549 26.067 -62.231 1.00 85.62 288 PHE A N 1
ATOM 2380 C CA . PHE A 1 288 ? 23.026 27.042 -63.229 1.00 85.62 288 PHE A CA 1
ATOM 2381 C C . PHE A 1 288 ? 23.629 28.312 -62.603 1.00 85.62 288 PHE A C 1
ATOM 2383 O O . PHE A 1 288 ? 24.496 28.973 -63.184 1.00 85.62 288 PHE A O 1
ATOM 2390 N N . LYS A 1 289 ? 23.192 28.655 -61.386 1.00 84.06 289 LYS A N 1
ATOM 2391 C CA . LYS A 1 289 ? 23.709 29.799 -60.624 1.00 84.06 289 LYS A CA 1
ATOM 2392 C C . LYS A 1 289 ? 24.822 29.410 -59.654 1.00 84.06 289 LYS A C 1
ATOM 2394 O O . LYS A 1 289 ? 25.455 30.305 -59.100 1.00 84.06 289 LYS A O 1
ATOM 2399 N N . GLU A 1 290 ? 25.073 28.123 -59.444 1.00 86.00 290 GLU A N 1
ATOM 2400 C CA . GLU A 1 290 ? 26.090 27.632 -58.518 1.00 86.00 290 GLU A CA 1
ATOM 2401 C C . GLU A 1 290 ? 27.488 27.734 -59.134 1.00 86.00 290 GLU A C 1
ATOM 2403 O O . GLU A 1 290 ? 27.682 27.534 -60.334 1.00 86.00 290 GLU A O 1
ATOM 2408 N N . TRP A 1 291 ? 28.485 28.017 -58.290 1.00 85.81 291 TRP A N 1
ATOM 2409 C CA . TRP A 1 291 ? 29.865 28.291 -58.703 1.00 85.81 291 TRP A CA 1
ATOM 2410 C C . TRP A 1 291 ? 30.440 27.236 -59.656 1.00 85.81 291 TRP A C 1
ATOM 2412 O O . TRP A 1 291 ? 31.096 27.595 -60.629 1.00 85.81 291 TRP A O 1
ATOM 2422 N N . ARG A 1 292 ? 30.143 25.948 -59.429 1.00 84.50 292 ARG A N 1
ATOM 2423 C CA . ARG A 1 292 ? 30.628 24.838 -60.266 1.00 84.50 292 ARG A CA 1
ATOM 2424 C C . ARG A 1 292 ? 30.185 24.983 -61.725 1.00 84.50 292 ARG A C 1
ATOM 2426 O O . ARG A 1 292 ? 30.997 24.786 -62.624 1.00 84.50 292 ARG A O 1
ATOM 2433 N N . HIS A 1 293 ? 28.932 25.363 -61.961 1.00 84.94 293 HIS A N 1
ATOM 2434 C CA . HIS A 1 293 ? 28.421 25.577 -63.312 1.00 84.94 293 HIS A CA 1
ATOM 2435 C C . HIS A 1 293 ? 28.989 26.861 -63.924 1.00 84.94 293 HIS A C 1
ATOM 2437 O O . HIS A 1 293 ? 29.451 26.848 -65.062 1.00 84.94 293 HIS A O 1
ATOM 2443 N N . GLN A 1 294 ? 29.057 27.953 -63.151 1.00 85.75 294 GLN A N 1
ATOM 2444 C CA . GLN A 1 294 ? 29.652 29.208 -63.633 1.00 85.75 294 GLN A CA 1
ATOM 2445 C C . GLN A 1 294 ? 31.125 29.034 -64.027 1.00 85.75 294 GLN A C 1
ATOM 2447 O O . GLN A 1 294 ? 31.588 29.630 -64.998 1.00 85.75 294 GLN A O 1
ATOM 2452 N N . HIS A 1 295 ? 31.862 28.228 -63.262 1.00 85.12 295 HIS A N 1
ATOM 2453 C CA . HIS A 1 295 ? 33.255 27.908 -63.526 1.00 85.12 295 HIS A CA 1
ATOM 2454 C C . HIS A 1 295 ? 33.400 27.052 -64.788 1.00 85.12 295 HIS A C 1
ATOM 2456 O O . HIS A 1 295 ? 34.208 27.398 -65.645 1.00 85.12 295 HIS A O 1
ATOM 2462 N N . GLY A 1 296 ? 32.564 26.019 -64.961 1.00 85.19 296 GLY A N 1
ATOM 2463 C CA . GLY A 1 296 ? 32.525 25.220 -66.191 1.00 85.19 296 GLY A CA 1
ATOM 2464 C C . GLY A 1 296 ? 32.245 26.069 -67.436 1.00 85.19 296 GLY A C 1
ATOM 2465 O O . GLY A 1 296 ? 32.984 25.993 -68.415 1.00 85.19 296 GLY A O 1
ATOM 2466 N N . MET A 1 297 ? 31.263 26.972 -67.362 1.00 84.44 297 MET A N 1
ATOM 2467 C CA . MET A 1 297 ? 30.957 27.925 -68.439 1.00 84.44 297 MET A CA 1
ATOM 2468 C C . MET A 1 297 ? 32.124 28.880 -68.729 1.00 84.44 297 MET A C 1
ATOM 2470 O O . MET A 1 297 ? 32.438 29.145 -69.889 1.00 84.44 297 MET A O 1
ATOM 2474 N N . ARG A 1 298 ? 32.821 29.353 -67.686 1.00 83.75 298 ARG A N 1
ATOM 2475 C CA . ARG A 1 298 ? 34.009 30.209 -67.824 1.00 83.75 298 ARG A CA 1
ATOM 2476 C C . ARG A 1 298 ? 35.168 29.480 -68.506 1.00 83.75 298 ARG A C 1
ATOM 2478 O O . ARG A 1 298 ? 35.838 30.085 -69.335 1.00 83.75 298 ARG A O 1
ATOM 2485 N N . CYS A 1 299 ? 35.389 28.204 -68.192 1.00 84.38 299 CYS A N 1
ATOM 2486 C CA . CYS A 1 299 ? 36.402 27.373 -68.851 1.00 84.38 299 CYS A CA 1
ATOM 2487 C C . CYS A 1 299 ? 36.090 27.131 -70.335 1.00 84.38 299 CYS A C 1
ATOM 2489 O O . CYS A 1 299 ? 37.015 27.005 -71.131 1.00 84.38 299 CYS A O 1
ATOM 2491 N N . LEU A 1 300 ? 34.808 27.110 -70.706 1.00 82.19 300 LEU A N 1
ATOM 2492 C CA . LEU A 1 300 ? 34.349 27.018 -72.096 1.00 82.19 300 LEU A CA 1
ATOM 2493 C C . LEU A 1 300 ? 34.309 28.380 -72.816 1.00 82.19 300 LEU A C 1
ATOM 2495 O O . LEU A 1 300 ? 34.051 28.425 -74.014 1.00 82.19 300 LEU A O 1
ATOM 2499 N N . GLY A 1 301 ? 34.568 29.490 -72.113 1.00 79.62 301 GLY A N 1
ATOM 2500 C CA . GLY A 1 301 ? 34.572 30.841 -72.684 1.00 79.62 301 GLY A CA 1
ATOM 2501 C C . GLY A 1 301 ? 33.185 31.452 -72.925 1.00 79.62 301 GLY A C 1
ATOM 2502 O O . GLY A 1 301 ? 33.085 32.465 -73.613 1.00 79.62 301 GLY A O 1
ATOM 2503 N N . ILE A 1 302 ? 32.118 30.876 -72.359 1.00 79.25 302 ILE A N 1
ATOM 2504 C CA . ILE A 1 302 ? 30.731 31.298 -72.608 1.00 79.25 302 ILE A CA 1
ATOM 2505 C C . ILE A 1 302 ? 30.221 32.152 -71.436 1.00 79.25 302 ILE A C 1
ATOM 2507 O O . ILE A 1 302 ? 30.369 31.761 -70.272 1.00 79.25 302 ILE A O 1
ATOM 2511 N N . PRO A 1 303 ? 29.596 33.318 -71.692 1.00 76.75 303 PRO A N 1
ATOM 2512 C CA . PRO A 1 303 ? 29.036 34.141 -70.628 1.00 76.75 303 PRO A CA 1
ATOM 2513 C C . PRO A 1 303 ? 27.812 33.459 -70.000 1.00 76.75 303 PRO A C 1
ATOM 2515 O O . PRO A 1 303 ? 26.831 33.160 -70.681 1.00 76.75 303 PRO A O 1
ATOM 2518 N N . ASN A 1 304 ? 27.841 33.262 -68.678 1.00 74.06 304 ASN A N 1
ATOM 2519 C CA . ASN A 1 304 ? 26.739 32.662 -67.921 1.00 74.06 304 ASN A CA 1
ATOM 2520 C C . ASN A 1 304 ? 25.556 33.642 -67.776 1.00 74.06 304 ASN A C 1
ATOM 2522 O O . ASN A 1 304 ? 25.373 34.284 -66.739 1.00 74.06 304 ASN A O 1
ATOM 2526 N N . THR A 1 305 ? 24.788 33.808 -68.853 1.00 77.56 305 THR A N 1
ATOM 2527 C CA . THR A 1 305 ? 23.560 34.615 -68.893 1.00 77.56 305 THR A CA 1
ATOM 2528 C C . THR A 1 305 ? 22.328 33.713 -68.892 1.00 77.56 305 THR A C 1
ATOM 2530 O O . THR A 1 305 ? 22.404 32.548 -69.270 1.00 77.56 305 THR A O 1
ATOM 2533 N N . LYS A 1 306 ? 21.163 34.253 -68.501 1.00 72.88 306 LYS A N 1
ATOM 2534 C CA . LYS A 1 306 ? 19.910 33.478 -68.391 1.00 72.88 306 LYS A CA 1
ATOM 2535 C C . LYS A 1 306 ? 19.513 32.742 -69.677 1.00 72.88 306 LYS A C 1
ATOM 2537 O O . LYS A 1 306 ? 18.799 31.754 -69.585 1.00 72.88 306 LYS A O 1
ATOM 2542 N N . ASN A 1 307 ? 19.982 33.205 -70.836 1.00 74.38 307 ASN A N 1
ATOM 2543 C CA . ASN A 1 307 ? 19.707 32.596 -72.137 1.00 74.38 307 ASN A CA 1
ATOM 2544 C C . ASN A 1 307 ? 20.395 31.231 -72.321 1.00 74.38 307 ASN A C 1
ATOM 2546 O O . ASN A 1 307 ? 19.985 30.477 -73.193 1.00 74.38 307 ASN A O 1
ATOM 2550 N N . PHE A 1 308 ? 21.414 30.917 -71.512 1.00 70.19 308 PHE A N 1
ATOM 2551 C CA . PHE A 1 308 ? 22.117 29.629 -71.527 1.00 70.19 308 PHE A CA 1
ATOM 2552 C C . PHE A 1 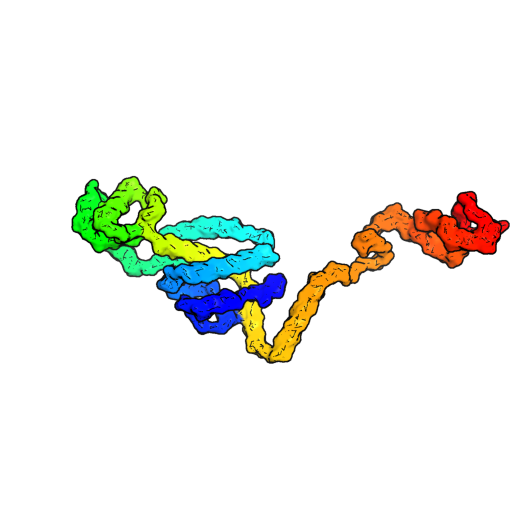308 ? 21.664 28.688 -70.397 1.00 70.19 308 PHE A C 1
ATOM 2554 O O . PHE A 1 308 ? 22.177 27.576 -70.279 1.00 70.19 308 PHE A O 1
ATOM 2561 N N . ASN A 1 309 ? 20.691 29.103 -69.575 1.00 66.94 309 ASN A N 1
ATOM 2562 C CA . ASN A 1 309 ? 20.051 28.195 -68.628 1.00 66.94 309 ASN A CA 1
ATOM 2563 C C . ASN A 1 309 ? 19.302 27.128 -69.442 1.00 66.94 309 ASN A C 1
ATOM 2565 O O . ASN A 1 309 ? 18.556 27.485 -70.344 1.00 66.94 309 ASN A O 1
ATOM 2569 N N . GLU A 1 310 ? 19.499 25.851 -69.107 1.00 73.75 310 GLU A N 1
ATOM 2570 C CA . GLU A 1 310 ? 19.056 24.637 -69.830 1.00 73.75 310 GLU A CA 1
ATOM 2571 C C . GLU A 1 310 ? 20.038 24.039 -70.849 1.00 73.75 310 GLU A C 1
ATOM 2573 O O . GLU A 1 310 ? 19.841 22.893 -71.257 1.00 73.75 310 GLU A O 1
ATOM 2578 N N . ILE A 1 311 ? 21.144 24.711 -71.184 1.00 72.38 311 ILE A N 1
ATOM 2579 C CA . ILE A 1 311 ? 22.177 24.094 -72.024 1.00 72.38 311 ILE A CA 1
ATOM 2580 C C . ILE A 1 311 ? 23.134 23.306 -71.136 1.00 72.38 311 ILE A C 1
ATOM 2582 O O . ILE A 1 311 ? 23.832 23.864 -70.292 1.00 72.38 311 ILE A O 1
ATOM 2586 N N . THR A 1 312 ? 23.152 21.987 -71.310 1.00 67.62 312 THR A N 1
ATOM 2587 C CA . THR A 1 312 ? 23.950 21.091 -70.461 1.00 67.62 312 THR A CA 1
ATOM 2588 C C . THR A 1 312 ? 24.887 20.170 -71.206 1.00 67.62 312 THR A C 1
ATOM 2590 O O . THR A 1 312 ? 25.734 19.558 -70.555 1.00 67.62 312 THR A O 1
ATOM 2593 N N . SER A 1 313 ? 24.793 20.119 -72.538 1.00 74.56 313 SER A N 1
ATOM 2594 C CA . SER A 1 313 ? 25.792 19.458 -73.368 1.00 74.56 313 SER A CA 1
ATOM 2595 C C . SER A 1 313 ? 26.811 20.454 -73.896 1.00 74.56 313 SER A C 1
ATOM 2597 O O . SER A 1 313 ? 26.458 21.493 -74.455 1.00 74.56 313 SER A O 1
ATOM 2599 N N . ILE A 1 314 ? 28.087 20.088 -73.788 1.00 68.88 314 ILE A N 1
ATOM 2600 C CA . ILE A 1 314 ? 29.214 20.897 -74.270 1.00 68.88 314 ILE A CA 1
ATOM 2601 C C . ILE A 1 314 ? 29.096 21.139 -75.787 1.00 68.88 314 ILE A C 1
ATOM 2603 O O . ILE A 1 314 ? 29.450 22.208 -76.273 1.00 68.88 314 ILE A O 1
ATOM 2607 N N . LYS A 1 315 ? 28.521 20.185 -76.534 1.00 68.94 315 LYS A N 1
ATOM 2608 C CA . LYS A 1 315 ? 28.307 20.297 -77.988 1.00 68.94 315 LYS A CA 1
ATOM 2609 C C . LYS A 1 315 ? 27.231 21.304 -78.384 1.00 68.94 315 LYS A C 1
ATOM 2611 O O . LYS A 1 315 ? 27.240 21.766 -79.511 1.00 68.94 315 LYS A O 1
ATOM 2616 N N . SER A 1 316 ? 26.278 21.589 -77.498 1.00 60.59 316 SER A N 1
ATOM 2617 C CA . SER A 1 316 ? 25.194 22.552 -77.750 1.00 60.59 316 SER A CA 1
ATOM 2618 C C . SER A 1 316 ? 25.591 23.989 -77.391 1.00 60.59 316 SER A C 1
ATOM 2620 O O . SER A 1 316 ? 24.831 24.919 -77.639 1.00 60.59 316 SER A O 1
ATOM 2622 N N . CYS A 1 317 ? 26.764 24.148 -76.775 1.00 58.56 317 CYS A N 1
ATOM 2623 C CA . CYS A 1 317 ? 27.340 25.402 -76.305 1.00 58.56 317 CYS A CA 1
ATOM 2624 C C . CYS A 1 317 ? 28.378 25.999 -77.276 1.00 58.56 317 CYS A C 1
ATOM 2626 O O . CYS A 1 317 ? 28.614 27.205 -77.224 1.00 58.56 317 CYS A O 1
ATOM 2628 N N . LEU A 1 318 ? 29.007 25.153 -78.100 1.00 55.72 318 LEU A N 1
ATOM 2629 C CA . LEU A 1 318 ? 30.011 25.502 -79.116 1.00 55.72 318 LEU A CA 1
ATOM 2630 C C . LEU A 1 318 ? 29.351 25.803 -80.465 1.00 55.72 318 LEU A C 1
ATOM 2632 O O . LEU A 1 318 ? 29.829 26.736 -81.143 1.00 55.72 318 LEU A O 1
#

Sequence (318 aa):
TEAFGRYLDLHELYNEFINSKFGSLMEYSAYVGTFAQTEKIAHNLKATRPYKEYLEHILEYLMSFLYRTEPLQDIEKIFTKLESEFEEQWINGEVPGWENKGTEKESVLQESAVDLDYYSTVEELVELGPEKLKEALTARGLKGGGTVQQRAERLFLLKHTPLEKLDRKHFAKGDDLKKEIALIEMKMKRLCEILDEVIVRTKENAEKKLTLTYEEMEAEREEEEVQADSESDDEDQQIYNPLKLPMGWDGKPIPYWLYKLHGLGQEFKCEICGNHSYWGRRAYERHFKEWRHQHGMRCLGIPNTKNFNEITSIKSCL

InterPro domains:
  IPR000690 Matrin/U1-C, C2H2-type zinc finger [PS50171] (268-299)
  IPR024598 Splicing factor SF3a60 /Prp9 subunit, C-terminal [PF11931] (244-316)
  IPR025086 SDE2/SF3A3, SAP domain [PF13297] (93-173)
  IPR031774 SF3A3 domain [PF16837] (2-42)
  IPR051421 RNA Processing and DNA Damage Response Regulator [PTHR12786] (2-315)

Radius of gyration: 39.95 Å; Cα contacts (8 Å, |Δi|>4): 270; chains: 1; bounding box: 76×50×118 Å

Mean predicted aligned error: 18.15 Å

Organism: Aegilops tauschii subsp. strangulata (NCBI:txid200361)

Nearest PDB structures (foldseek):
  8i0t-assembly1_w  TM=4.953E-01  e=3.763E-13  Homo sapiens
  6y5q-assembly1_9  TM=5.288E-01  e=2.290E-12  Homo sapiens
  8i0u-assembly1_w  TM=9.347E-01  e=1.179E-06  Homo sapiens
  7q4p-assembly1_9  TM=9.651E-01  e=4.953E-06  Homo sapiens
  7onb-assembly1_N  TM=9.183E-01  e=4.729E-06  Homo sapiens

Secondary structure (DSSP, 8-state):
--GGGTS---HHHHHHHHTSSS-----HHHHHTTTT-GGGS-HHHHSSHHHHHHHHHHHHHHHHHHHHH-TTS-HHHHHHHHHHHHHHHHHHT--TT-S---TTHHHHHHHH---GGG--SHHHHHTTHHHHHHHHHHHTTB---S-HHHHHHHHHHHHHS-GGGS-GGGB-HHHHHHHHHHHHHHHHHHHHHHTHHHHHHHHHHHHHHHH--HHHHHHHHHHHHHHHHHHH-TT------TT-PPB-TTSSBPPHHHHHHTTTT-EEEETTTTSEEEESHHHHHHHTTSHHHHHHHHHTT----GGGTT---GGGT-

Solvent-accessible surface area (backbone atoms only — not comparable to full-atom values): 18501 Å² total; per-residue (Å²): 114,32,72,94,65,58,27,66,65,55,63,68,60,49,54,53,36,54,75,38,94,71,40,63,92,70,55,69,39,58,42,61,73,41,70,76,52,60,72,78,48,56,63,82,49,56,69,35,68,72,46,41,53,52,52,50,52,50,39,52,51,53,51,54,49,40,57,73,68,41,71,84,60,63,60,67,61,53,49,55,54,49,52,58,54,44,54,57,31,56,75,72,35,66,36,86,81,61,44,70,88,34,97,54,45,68,64,44,52,70,74,48,57,77,66,60,88,82,50,92,52,52,68,66,45,38,72,61,35,62,64,54,43,24,51,42,24,48,78,68,52,26,46,57,65,80,54,51,62,59,29,20,49,61,55,51,47,52,79,82,37,56,79,91,75,52,63,72,89,51,44,30,71,73,55,57,53,42,52,52,41,53,52,49,53,53,54,40,43,53,52,47,62,74,39,41,70,35,43,54,48,28,23,53,50,46,52,50,62,72,71,52,52,72,70,56,52,50,50,52,50,52,49,54,51,54,50,54,53,57,70,70,46,78,82,70,66,81,76,87,56,93,81,69,50,65,64,39,98,82,75,43,62,46,57,69,66,58,40,58,72,62,35,44,82,46,80,45,70,26,50,54,53,72,57,42,75,26,56,8,66,68,54,44,66,52,40,65,76,33,68,64,36,44,48,33,33,52,77,73,72,47,82,90,47,80,88,55,63,88,70,35,50,66,80,82,74,112